Protein AF-A0A1V6PKN7-F1 (afdb_monomer_lite)

pLDDT: mean 70.74, std 20.48, range [32.56, 97.81]

Radius of gyration: 24.41 Å; chains: 1; bounding box: 62×53×55 Å

Sequence (239 aa):
MQRARITIQNPRAEFNAAEAHEAILLHKDTLEAFCLNYHRDTMARDIRELERHISSHVNIGSFREFSVLKKIQISHAICPLHPELPRCIKEFTVDDCELSFRKEIRNIAKDCRKKLYPDFVKFKLLTSDVSQPIMLPGQRIPDKGTPQDIFIQHQQLFQPSSVDFQIYPYKKPDFDSDLDDDFDADGEYDGEDWYDEIEQGPEGLIRHMQRTGMGPMHIIRSMNRHRADGSAIPPWEEE

Foldseek 3Di:
DDADDDDDDDPDDPDALANVQVVCVVCLARHQEEEDEDDDPPPQPFPVSVVVQLVVGAAHDASQSRARHAYYEYESSRHDLAHHHHLNHAEYEYEAPLDDNPSNLLNVLVCLVVSSRVNHAEYEYEHQDLPDPSPTPPHDDDPPDDSVRVQVVSCCSNPPGNHDYYYYYPPPPPPPDDPDDDDDPPDPPPPPCLVVLPLVDPVSLVVVCVVPVDDPVVVVVVVVVVVVVVDDDRPPVPD

Organism: Penicillium decumbens (NCBI:txid69771)

Secondary structure (DSSP, 8-state):
-PPEEEEE--SSTT--HHHHHHHHHTTTTTEEEEEE-----TT--SHHHHHHHHHHSPPP---TT-SS--EEEEEGGG--SS----TT--EEEEE---S--HHHHHHHHHHHHTTS-TT--EEEEEES-SSS----TT--PPTT--HHHHHHHHHHHTTTS--EEEEEE------SS-------------TTTHHHHHTT-HHHHHHHHHHH---HHHHHHHHHHHHTTTPPPPTTS--

Structure (mmCIF, N/CA/C/O backbone):
data_AF-A0A1V6PKN7-F1
#
_entry.id   AF-A0A1V6PKN7-F1
#
loop_
_atom_site.group_PDB
_atom_site.id
_atom_site.type_symbol
_atom_site.label_atom_id
_atom_site.label_alt_id
_atom_site.label_comp_id
_atom_site.label_asym_id
_atom_site.label_entity_id
_atom_site.label_seq_id
_atom_site.pdbx_PDB_ins_code
_atom_site.Cartn_x
_atom_site.Cartn_y
_atom_site.Cartn_z
_atom_site.occupancy
_atom_site.B_iso_or_equiv
_atom_site.auth_seq_id
_atom_site.auth_comp_id
_atom_site.auth_asym_id
_atom_site.auth_atom_id
_atom_site.pdbx_PDB_model_num
ATOM 1 N N . MET A 1 1 ? -11.780 -14.549 22.697 1.00 46.12 1 MET A N 1
ATOM 2 C CA . MET A 1 1 ? -11.806 -14.253 21.247 1.00 46.12 1 MET A CA 1
ATOM 3 C C . MET A 1 1 ? -10.436 -14.566 20.671 1.00 46.12 1 MET A C 1
ATOM 5 O O . MET A 1 1 ? -9.462 -13.986 21.136 1.00 46.12 1 MET A O 1
ATOM 9 N N . GLN A 1 2 ? -10.349 -15.516 19.738 1.00 42.59 2 GLN A N 1
ATOM 10 C CA . GLN A 1 2 ? -9.114 -15.819 19.005 1.00 42.59 2 GLN A CA 1
ATOM 11 C C . GLN A 1 2 ? -8.835 -14.696 17.999 1.00 42.59 2 GLN A C 1
ATOM 13 O O . GLN A 1 2 ? -9.730 -14.293 17.261 1.00 42.59 2 GLN A O 1
ATOM 18 N N . ARG A 1 3 ? -7.606 -14.171 18.002 1.00 47.28 3 ARG A N 1
ATOM 19 C CA . ARG A 1 3 ? -7.121 -13.206 17.007 1.00 47.28 3 ARG A CA 1
ATOM 20 C C . ARG A 1 3 ? -6.503 -13.986 15.852 1.00 47.28 3 ARG A C 1
ATOM 22 O O . ARG A 1 3 ? -5.620 -14.804 16.095 1.00 47.28 3 ARG A O 1
ATOM 29 N N . ALA A 1 4 ? -6.961 -13.744 14.628 1.00 49.84 4 ALA A N 1
ATOM 30 C CA . ALA A 1 4 ? -6.421 -14.391 13.437 1.00 49.84 4 ALA A CA 1
ATOM 31 C C . ALA A 1 4 ? -5.411 -13.466 12.743 1.00 49.84 4 ALA A C 1
ATOM 33 O O . ALA A 1 4 ? -5.695 -12.290 12.506 1.00 49.84 4 ALA A O 1
ATOM 34 N N . ARG A 1 5 ? -4.234 -14.006 12.414 1.00 53.22 5 ARG A N 1
ATOM 35 C CA . ARG A 1 5 ? -3.245 -13.385 11.528 1.00 53.22 5 ARG A CA 1
ATOM 36 C C . ARG A 1 5 ? -3.011 -14.353 10.377 1.00 53.22 5 ARG A C 1
ATOM 38 O O . ARG A 1 5 ? -2.573 -15.473 10.618 1.00 53.22 5 ARG A O 1
ATOM 45 N N . ILE A 1 6 ? -3.322 -13.923 9.160 1.00 63.97 6 ILE A N 1
ATOM 46 C CA . ILE A 1 6 ? -3.150 -14.728 7.951 1.00 63.97 6 ILE A CA 1
ATOM 47 C C . ILE A 1 6 ? -2.000 -14.112 7.154 1.00 63.97 6 ILE A C 1
ATOM 49 O O . ILE A 1 6 ? -2.060 -12.939 6.786 1.00 63.97 6 ILE A O 1
ATOM 53 N N . THR A 1 7 ? -0.951 -14.901 6.930 1.00 55.62 7 THR A N 1
ATOM 54 C CA . THR A 1 7 ? 0.157 -14.579 6.025 1.00 55.62 7 THR A CA 1
ATOM 55 C C . THR A 1 7 ? 0.227 -15.704 5.005 1.00 55.62 7 THR A C 1
ATOM 57 O O . THR A 1 7 ? 0.405 -16.858 5.394 1.00 55.62 7 THR A O 1
ATOM 60 N N . ILE A 1 8 ? 0.081 -15.384 3.722 1.00 56.25 8 ILE A N 1
ATOM 61 C CA . ILE A 1 8 ? 0.164 -16.363 2.633 1.00 56.25 8 ILE A CA 1
ATOM 62 C C . ILE A 1 8 ? 1.406 -16.026 1.802 1.00 56.25 8 ILE A C 1
ATOM 64 O O . ILE A 1 8 ? 1.522 -14.917 1.289 1.00 56.25 8 ILE A O 1
ATOM 68 N N . GLN A 1 9 ? 2.340 -16.974 1.700 1.00 49.22 9 GLN A N 1
ATOM 69 C CA . GLN A 1 9 ? 3.532 -16.907 0.846 1.00 49.22 9 GLN A CA 1
ATOM 70 C C . GLN A 1 9 ? 3.502 -18.146 -0.060 1.00 49.22 9 GLN A C 1
ATOM 72 O O . GLN A 1 9 ? 3.546 -19.259 0.459 1.00 49.22 9 GLN A O 1
ATOM 77 N N . ASN A 1 10 ? 3.361 -17.991 -1.383 1.00 48.62 10 ASN A N 1
ATOM 78 C CA . ASN A 1 10 ? 3.238 -19.136 -2.297 1.00 48.62 10 ASN A CA 1
ATOM 79 C C . ASN A 1 10 ? 4.035 -18.934 -3.608 1.00 48.62 10 ASN A C 1
ATOM 81 O O . ASN A 1 10 ? 3.824 -17.926 -4.280 1.00 48.62 10 ASN A O 1
ATOM 85 N N . PRO A 1 11 ? 4.920 -19.878 -3.992 1.00 44.34 11 PRO A N 1
ATOM 86 C CA . PRO A 1 11 ? 5.670 -19.849 -5.251 1.00 44.34 11 PRO A CA 1
ATOM 87 C C . PRO A 1 11 ? 4.981 -20.527 -6.464 1.00 44.34 11 PRO A C 1
ATOM 89 O O . PRO A 1 11 ? 5.627 -20.675 -7.500 1.00 44.34 11 PRO A O 1
ATOM 92 N N . ARG A 1 12 ? 3.705 -20.955 -6.400 1.00 43.28 12 ARG A N 1
ATOM 93 C CA . ARG A 1 12 ? 2.959 -21.482 -7.572 1.00 43.28 12 ARG A CA 1
ATOM 94 C C . ARG A 1 12 ? 1.611 -20.788 -7.803 1.00 43.28 12 ARG A C 1
ATOM 96 O O . ARG A 1 12 ? 0.883 -20.486 -6.864 1.00 43.28 12 ARG A O 1
ATOM 103 N N . ALA A 1 13 ? 1.284 -20.590 -9.083 1.00 53.19 13 ALA A N 1
ATOM 104 C CA . ALA A 1 13 ? 0.166 -19.807 -9.622 1.00 53.19 13 ALA A CA 1
ATOM 105 C C . ALA A 1 13 ? -1.252 -20.415 -9.451 1.00 53.19 13 ALA A C 1
ATOM 107 O O . ALA A 1 13 ? -2.093 -20.241 -10.327 1.00 53.19 13 ALA A O 1
ATOM 108 N N . GLU A 1 14 ? -1.544 -21.118 -8.354 1.00 51.66 14 GLU A N 1
ATOM 109 C CA . GLU A 1 14 ? -2.863 -21.757 -8.141 1.00 51.66 14 GLU A CA 1
ATOM 110 C C . GLU A 1 14 ? -3.798 -20.988 -7.195 1.00 51.66 14 GLU A C 1
ATOM 112 O O . GLU A 1 14 ? -4.914 -21.430 -6.957 1.00 51.66 14 GLU A O 1
ATOM 117 N N . PHE A 1 15 ? -3.370 -19.838 -6.671 1.00 61.75 15 PHE A N 1
ATOM 118 C CA . PHE A 1 15 ? -4.207 -18.974 -5.837 1.00 61.75 15 PHE A CA 1
ATOM 119 C C . PHE A 1 15 ? -4.216 -17.568 -6.425 1.00 61.75 15 PHE A C 1
ATOM 121 O O . PHE A 1 15 ? -3.151 -16.956 -6.560 1.00 61.75 15 PHE A O 1
ATOM 128 N N . ASN A 1 16 ? -5.386 -17.063 -6.815 1.00 76.56 16 ASN A N 1
ATOM 129 C CA . ASN A 1 16 ? -5.552 -15.704 -7.333 1.00 76.56 16 ASN A CA 1
ATOM 130 C C . ASN A 1 16 ? -6.028 -14.738 -6.223 1.00 76.56 16 ASN A C 1
ATOM 132 O O . ASN A 1 16 ? -6.567 -15.145 -5.194 1.00 76.56 16 ASN A O 1
ATOM 136 N N . ALA A 1 17 ? -5.824 -13.430 -6.403 1.00 84.62 17 ALA A N 1
ATOM 137 C CA . ALA A 1 17 ? -6.165 -12.440 -5.375 1.00 84.62 17 ALA A CA 1
ATOM 138 C C . ALA A 1 17 ? -7.667 -12.390 -5.033 1.00 84.62 17 ALA A C 1
ATOM 140 O O . ALA A 1 17 ? -8.026 -11.948 -3.939 1.00 84.62 17 ALA A O 1
ATOM 141 N N . ALA A 1 18 ? -8.541 -12.836 -5.944 1.00 85.94 18 ALA A N 1
ATOM 142 C CA . ALA A 1 18 ? -9.975 -12.917 -5.690 1.00 85.94 18 ALA A CA 1
ATOM 143 C C . ALA A 1 18 ? -10.302 -14.069 -4.730 1.00 85.94 18 ALA A C 1
ATOM 145 O O . ALA A 1 18 ? -11.009 -13.850 -3.754 1.00 85.94 18 ALA A O 1
ATOM 146 N N . GLU A 1 19 ? -9.706 -15.247 -4.914 1.00 87.25 19 GLU A N 1
ATOM 147 C CA . GLU A 1 19 ? -9.842 -16.380 -3.983 1.00 87.25 19 GLU A CA 1
ATOM 148 C C . GLU A 1 19 ? -9.300 -16.028 -2.590 1.00 87.25 19 GLU A C 1
ATOM 150 O O . GLU A 1 19 ? -9.898 -16.370 -1.566 1.00 87.25 19 G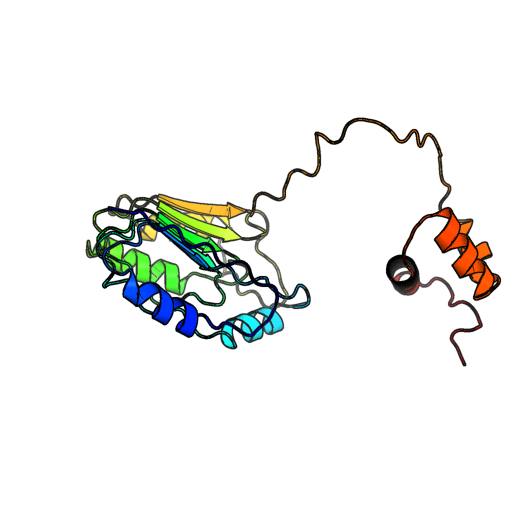LU A O 1
ATOM 155 N N . ALA A 1 20 ? -8.199 -15.269 -2.541 1.00 88.06 20 ALA A N 1
ATOM 156 C CA . ALA A 1 20 ? -7.672 -14.717 -1.296 1.00 88.06 20 ALA A CA 1
ATOM 157 C C . ALA A 1 20 ? -8.680 -13.828 -0.584 1.00 88.06 20 ALA A C 1
ATOM 159 O O . ALA A 1 20 ? -8.863 -13.946 0.629 1.00 88.06 20 ALA A O 1
ATOM 160 N N . HIS A 1 21 ? -9.331 -12.948 -1.343 1.00 91.06 21 HIS A N 1
ATOM 161 C CA . HIS A 1 21 ? -10.358 -12.057 -0.831 1.00 91.06 21 HIS A CA 1
ATOM 162 C C . HIS A 1 21 ? -11.578 -12.832 -0.323 1.00 91.06 21 HIS A C 1
ATOM 164 O O . HIS A 1 21 ? -12.005 -12.617 0.808 1.00 91.06 21 HIS A O 1
ATOM 170 N N . GLU A 1 22 ? -12.080 -13.794 -1.097 1.00 91.44 22 GLU A N 1
ATOM 171 C CA . GLU A 1 22 ? -13.215 -14.635 -0.707 1.00 91.44 22 GLU A CA 1
ATOM 172 C C . GLU A 1 22 ? -12.951 -15.387 0.602 1.00 91.44 22 GLU A C 1
ATOM 174 O O . GLU A 1 22 ? -13.802 -15.402 1.495 1.00 91.44 22 GLU A O 1
ATOM 179 N N . ALA A 1 23 ? -11.746 -15.937 0.769 1.00 90.94 23 ALA A N 1
ATOM 180 C CA . ALA A 1 23 ? -11.365 -16.638 1.990 1.00 90.94 23 ALA A CA 1
ATOM 181 C C . ALA A 1 23 ? -11.384 -15.719 3.226 1.00 90.94 23 ALA A C 1
ATOM 183 O O . ALA A 1 23 ? -11.824 -16.126 4.305 1.00 90.94 23 ALA A O 1
ATOM 184 N N . ILE A 1 24 ? -10.936 -14.466 3.090 1.00 92.81 24 ILE A N 1
ATOM 185 C CA . ILE A 1 24 ? -10.884 -13.534 4.224 1.00 92.81 24 ILE A CA 1
ATOM 186 C C . ILE A 1 24 ? -12.235 -12.898 4.560 1.00 92.81 24 ILE A C 1
ATOM 188 O O . ILE A 1 24 ? -12.388 -12.401 5.678 1.00 92.81 24 ILE A O 1
ATOM 192 N N . LEU A 1 25 ? -13.231 -12.942 3.666 1.00 93.69 25 LEU A N 1
ATOM 193 C CA . LEU A 1 25 ? -14.578 -12.419 3.947 1.00 93.69 25 LEU A CA 1
ATOM 194 C C . LEU A 1 25 ? -15.227 -13.097 5.162 1.00 93.69 25 LEU A C 1
ATOM 196 O O . LEU A 1 25 ? -15.942 -12.443 5.925 1.00 93.69 25 LEU A O 1
ATOM 200 N N . LEU A 1 26 ? -14.915 -14.374 5.409 1.00 94.44 26 LEU A N 1
ATOM 201 C CA . LEU A 1 26 ? -15.357 -15.112 6.601 1.00 94.44 26 LEU A CA 1
ATOM 202 C C . LEU A 1 26 ? -14.843 -14.497 7.913 1.00 94.44 26 LEU A C 1
ATOM 204 O O . LEU A 1 26 ? -15.406 -14.732 8.981 1.00 94.44 26 LEU A O 1
ATOM 208 N N . HIS A 1 27 ? -13.790 -13.685 7.833 1.00 94.06 27 HIS A N 1
ATOM 209 C CA . HIS A 1 27 ? -13.123 -13.046 8.958 1.00 94.06 27 HIS A CA 1
ATOM 210 C C . HIS A 1 27 ? -13.318 -11.527 8.987 1.00 94.06 27 HIS A C 1
ATOM 212 O O . HIS A 1 27 ? -12.565 -10.844 9.687 1.00 94.06 27 HIS A O 1
ATOM 218 N N . LYS A 1 28 ? -14.325 -10.984 8.287 1.00 94.75 28 LYS A N 1
ATOM 219 C CA . LYS A 1 28 ? -14.582 -9.532 8.207 1.00 94.75 28 LYS A CA 1
ATOM 220 C C . LYS A 1 28 ? -14.636 -8.826 9.568 1.00 94.75 28 LYS A C 1
ATOM 222 O O . LYS A 1 28 ? -14.176 -7.694 9.694 1.00 94.75 28 LYS A O 1
ATOM 227 N N . ASP A 1 29 ? -15.115 -9.522 10.600 1.00 96.75 29 ASP A N 1
ATOM 228 C CA . ASP A 1 29 ? -15.261 -8.980 11.956 1.00 96.75 29 ASP A CA 1
ATOM 229 C C . ASP A 1 29 ? -14.113 -9.339 12.912 1.00 96.75 29 ASP A C 1
ATOM 231 O O . ASP A 1 29 ? -14.102 -8.916 14.067 1.00 96.75 29 ASP A O 1
ATOM 235 N N . THR A 1 30 ? -13.128 -10.115 12.451 1.00 94.88 30 THR A N 1
ATOM 236 C CA . THR A 1 30 ? -12.049 -10.649 13.303 1.00 94.88 30 THR A CA 1
ATOM 237 C C . THR A 1 30 ? -10.638 -10.406 12.771 1.00 94.88 30 THR A C 1
ATOM 239 O O . THR A 1 30 ? -9.680 -10.488 13.540 1.00 94.88 30 THR A O 1
ATOM 242 N N . LEU A 1 31 ? -10.484 -10.144 11.471 1.00 92.38 31 LEU A N 1
ATOM 243 C CA . LEU A 1 31 ? -9.184 -9.985 10.826 1.00 92.38 31 LEU A CA 1
ATOM 244 C C . LEU A 1 31 ? -8.614 -8.594 11.112 1.00 92.38 31 LEU A C 1
ATOM 246 O O . LEU A 1 31 ? -9.110 -7.598 10.597 1.00 92.38 31 LEU A O 1
ATOM 250 N N . GLU A 1 32 ? -7.551 -8.520 11.914 1.00 93.44 32 GLU A N 1
ATOM 251 C CA . GLU A 1 32 ? -6.920 -7.240 12.268 1.00 93.44 32 GLU A CA 1
ATOM 252 C C . GLU A 1 32 ? -5.818 -6.809 11.290 1.00 93.44 32 GLU A C 1
ATOM 254 O O . GLU A 1 32 ? -5.506 -5.617 11.195 1.00 93.44 32 GLU A O 1
ATOM 259 N N . ALA A 1 33 ? -5.215 -7.764 10.580 1.00 93.38 33 ALA A N 1
ATOM 260 C CA . ALA A 1 33 ? -4.136 -7.527 9.631 1.00 93.38 33 ALA A CA 1
ATOM 261 C C . ALA A 1 33 ? -4.206 -8.516 8.463 1.00 93.38 33 ALA A C 1
ATOM 263 O O . ALA A 1 33 ? -4.378 -9.716 8.681 1.00 93.38 33 ALA A O 1
ATOM 264 N N . PHE A 1 34 ? -4.017 -8.007 7.249 1.00 92.00 34 PHE A N 1
ATOM 265 C CA . PHE A 1 34 ? -3.967 -8.781 6.015 1.00 92.00 34 PHE A CA 1
ATOM 266 C C . PHE A 1 34 ? -2.663 -8.497 5.268 1.00 92.00 34 PHE A C 1
ATOM 268 O O . PHE A 1 34 ? -2.272 -7.337 5.128 1.00 92.00 34 PHE A O 1
ATOM 275 N N . CYS A 1 35 ? -1.999 -9.553 4.803 1.00 91.44 35 CYS A N 1
ATOM 276 C CA . CYS A 1 35 ? -0.801 -9.459 3.979 1.00 91.44 35 CYS A CA 1
ATOM 277 C C . CYS A 1 35 ? -0.877 -10.481 2.844 1.00 91.44 35 CYS A C 1
ATOM 279 O O . CYS A 1 35 ? -1.033 -11.678 3.109 1.00 91.44 35 CYS A O 1
ATOM 281 N N . LEU A 1 36 ? -0.768 -10.006 1.604 1.00 86.19 36 LEU A N 1
ATOM 282 C CA . LEU A 1 36 ? -0.709 -10.846 0.414 1.00 86.19 36 LEU A CA 1
ATOM 283 C C . LEU A 1 36 ? 0.309 -10.288 -0.575 1.00 86.19 36 LEU A C 1
ATOM 285 O O . LEU A 1 36 ? 0.049 -9.302 -1.263 1.00 86.19 36 LEU A O 1
ATOM 289 N N . ASN A 1 37 ? 1.436 -10.982 -0.680 1.00 75.88 37 ASN A N 1
ATOM 290 C CA . ASN A 1 37 ? 2.512 -10.606 -1.580 1.00 75.88 37 ASN A CA 1
ATOM 291 C C . ASN A 1 37 ? 2.648 -11.662 -2.672 1.00 75.88 37 ASN A C 1
ATOM 293 O O . ASN A 1 37 ? 2.748 -12.856 -2.381 1.00 75.88 37 ASN A O 1
ATOM 297 N N . TYR A 1 38 ? 2.657 -11.214 -3.924 1.00 69.00 38 TYR A N 1
ATOM 298 C CA . TYR A 1 38 ? 2.972 -12.068 -5.061 1.00 69.00 38 TYR A CA 1
ATOM 299 C C . TYR A 1 38 ? 4.471 -12.039 -5.292 1.00 69.00 38 TYR A C 1
ATOM 301 O O . TYR A 1 38 ? 5.057 -10.975 -5.477 1.00 69.00 38 TYR A O 1
ATOM 309 N N . HIS A 1 39 ? 5.096 -13.214 -5.307 1.00 59.75 39 HIS A N 1
ATOM 310 C CA . HIS A 1 39 ? 6.483 -13.294 -5.725 1.00 59.75 39 HIS A CA 1
ATOM 311 C C . HIS A 1 39 ? 6.538 -12.996 -7.224 1.00 59.75 39 HIS A C 1
ATOM 313 O O . HIS A 1 39 ? 6.011 -13.759 -8.036 1.00 59.75 39 HIS A O 1
ATOM 319 N N . ARG A 1 40 ? 7.173 -11.881 -7.594 1.00 60.09 40 ARG A N 1
ATOM 320 C CA . ARG A 1 40 ? 7.488 -11.592 -8.993 1.00 60.09 40 ARG A CA 1
ATOM 321 C C . ARG A 1 40 ? 8.328 -12.743 -9.534 1.00 60.09 40 ARG A C 1
ATOM 323 O O . ARG A 1 40 ? 9.348 -13.098 -8.936 1.00 60.09 40 ARG A O 1
ATOM 330 N N . ASP A 1 41 ? 7.915 -13.299 -10.667 1.00 53.12 41 ASP A N 1
ATOM 331 C CA . ASP A 1 41 ? 8.824 -14.097 -11.473 1.00 53.12 41 ASP A CA 1
ATOM 332 C C . ASP A 1 41 ? 9.897 -13.131 -11.985 1.00 53.12 41 ASP A C 1
ATOM 334 O O . ASP A 1 41 ? 9.596 -12.130 -12.647 1.00 53.12 41 ASP A O 1
ATOM 338 N N . THR A 1 42 ? 11.147 -13.362 -11.592 1.00 52.44 42 THR A N 1
ATOM 339 C CA . THR A 1 42 ? 12.300 -12.451 -11.727 1.00 52.44 42 THR A CA 1
ATOM 340 C C . THR A 1 42 ? 12.704 -12.175 -13.184 1.00 52.44 42 THR A C 1
ATOM 342 O O . THR A 1 42 ? 13.757 -11.602 -13.449 1.00 52.44 42 THR A O 1
ATOM 345 N N . MET A 1 43 ? 11.858 -12.561 -14.138 1.00 49.75 43 MET A N 1
ATOM 346 C CA . MET A 1 43 ? 12.118 -12.612 -15.568 1.00 49.75 43 MET A CA 1
ATOM 347 C C . MET A 1 43 ? 11.615 -11.401 -16.357 1.00 49.75 43 MET A C 1
ATOM 349 O O . MET A 1 43 ? 11.909 -11.344 -17.543 1.00 49.75 43 MET A O 1
ATOM 353 N N . ALA A 1 44 ? 10.882 -10.445 -15.767 1.00 59.66 44 ALA A N 1
ATOM 354 C CA . ALA A 1 44 ? 10.478 -9.239 -16.503 1.00 59.66 44 ALA A CA 1
ATOM 355 C C . ALA A 1 44 ? 11.702 -8.337 -16.753 1.00 59.66 44 ALA A C 1
ATOM 357 O O . ALA A 1 44 ? 12.175 -7.668 -15.830 1.00 59.66 44 ALA A O 1
ATOM 358 N N . ARG A 1 45 ? 12.206 -8.356 -17.992 1.00 61.78 45 ARG A N 1
ATOM 359 C CA . ARG A 1 45 ? 13.439 -7.701 -18.460 1.00 61.78 45 ARG A CA 1
ATOM 360 C C . ARG A 1 45 ? 13.245 -6.217 -18.787 1.00 61.78 45 ARG A C 1
ATOM 362 O O . ARG A 1 45 ? 14.232 -5.492 -18.860 1.00 61.78 45 ARG A O 1
ATOM 369 N N . ASP A 1 46 ? 12.002 -5.758 -18.968 1.00 69.19 46 ASP A N 1
ATOM 370 C CA . ASP A 1 46 ? 11.666 -4.359 -19.276 1.00 69.19 46 ASP A CA 1
ATOM 371 C C . ASP A 1 46 ? 10.314 -3.882 -18.678 1.00 69.19 46 ASP A C 1
ATOM 373 O O . ASP A 1 46 ? 9.567 -4.663 -18.079 1.00 69.19 46 ASP A O 1
ATOM 377 N N . ILE A 1 47 ? 9.985 -2.583 -18.838 1.00 69.56 47 ILE A N 1
ATOM 378 C CA . ILE A 1 47 ? 8.707 -1.990 -18.369 1.00 69.56 47 ILE A CA 1
ATOM 379 C C . ILE A 1 47 ? 7.498 -2.700 -18.962 1.00 69.56 47 ILE A C 1
ATOM 381 O O . ILE A 1 47 ? 6.506 -2.872 -18.267 1.00 69.56 47 ILE A O 1
ATOM 385 N N . ARG A 1 48 ? 7.530 -3.068 -20.244 1.00 75.06 48 ARG A N 1
ATOM 386 C CA . ARG A 1 48 ? 6.347 -3.588 -20.943 1.00 75.06 48 ARG A CA 1
ATOM 387 C C . ARG A 1 48 ? 6.003 -4.986 -20.456 1.00 75.06 48 ARG A C 1
ATOM 389 O O . ARG A 1 48 ? 4.834 -5.353 -20.395 1.00 75.06 48 ARG A O 1
ATOM 396 N N . GLU A 1 49 ? 7.010 -5.789 -20.136 1.00 74.12 49 GLU A N 1
ATOM 397 C CA . GLU A 1 49 ? 6.834 -7.072 -19.459 1.00 74.12 49 GLU A CA 1
ATOM 398 C C . GLU A 1 49 ? 6.263 -6.892 -18.060 1.00 74.12 49 GLU A C 1
ATOM 400 O O . GLU A 1 49 ? 5.330 -7.604 -17.696 1.00 74.12 49 GLU A O 1
ATOM 405 N N . LEU A 1 50 ? 6.745 -5.898 -17.318 1.00 74.81 50 LEU A N 1
ATOM 406 C CA . LEU A 1 50 ? 6.219 -5.573 -15.998 1.00 74.81 50 LEU A CA 1
ATOM 407 C C . LEU A 1 50 ? 4.771 -5.047 -16.055 1.00 74.81 50 LEU A C 1
ATOM 409 O O . LEU A 1 50 ? 3.933 -5.487 -15.276 1.00 74.81 50 LEU A O 1
ATOM 413 N N . GLU A 1 51 ? 4.439 -4.174 -17.008 1.00 78.44 51 GLU A N 1
ATOM 414 C CA . GLU A 1 51 ? 3.077 -3.680 -17.253 1.00 78.44 51 GLU A CA 1
ATOM 415 C C . GLU A 1 51 ? 2.132 -4.822 -17.629 1.00 78.44 51 GLU A C 1
ATOM 417 O O . GLU A 1 51 ? 1.027 -4.906 -17.092 1.00 78.44 51 GLU A O 1
ATOM 422 N N . ARG A 1 52 ? 2.564 -5.724 -18.523 1.00 81.19 52 ARG A N 1
ATOM 423 C CA . ARG A 1 52 ? 1.795 -6.924 -18.886 1.00 81.19 52 ARG A CA 1
ATOM 424 C C . ARG A 1 52 ? 1.604 -7.846 -17.692 1.00 81.19 52 ARG A C 1
ATOM 426 O O . ARG A 1 52 ? 0.498 -8.337 -17.504 1.00 81.19 52 ARG A O 1
ATOM 433 N N . HIS A 1 53 ? 2.649 -8.046 -16.893 1.00 78.56 53 HIS A N 1
ATOM 434 C CA . HIS A 1 53 ? 2.593 -8.862 -15.689 1.00 78.56 53 HIS A CA 1
ATOM 435 C C . HIS A 1 53 ? 1.604 -8.284 -14.674 1.00 78.56 53 HIS A C 1
ATOM 437 O O . HIS A 1 53 ? 0.725 -9.000 -14.219 1.00 78.56 53 HIS A O 1
ATOM 443 N N . ILE A 1 54 ? 1.666 -6.988 -14.359 1.00 79.19 54 ILE A N 1
ATOM 444 C CA . ILE A 1 54 ? 0.685 -6.355 -13.461 1.00 79.19 54 ILE A CA 1
ATOM 445 C C . ILE A 1 54 ? -0.728 -6.450 -14.053 1.00 79.19 54 ILE A C 1
ATOM 447 O O . ILE A 1 54 ? -1.661 -6.839 -13.363 1.00 79.19 54 ILE A O 1
ATOM 451 N N . SER A 1 55 ? -0.884 -6.189 -15.353 1.00 81.44 55 SER A N 1
ATOM 452 C CA . SER A 1 55 ? -2.194 -6.221 -16.020 1.00 81.44 55 SER A CA 1
ATOM 453 C C . SER A 1 55 ? -2.803 -7.622 -16.137 1.00 81.44 55 SER A C 1
ATOM 455 O O . SER A 1 55 ? -4.009 -7.733 -16.346 1.00 81.44 55 SER A O 1
ATOM 457 N N . SER A 1 56 ? -2.001 -8.690 -16.046 1.00 80.62 56 SER A N 1
ATOM 458 C CA . SER A 1 56 ? -2.506 -10.067 -16.088 1.00 80.62 56 SER A CA 1
ATOM 459 C C . SER A 1 56 ? -3.062 -10.543 -14.747 1.00 80.62 56 SER A C 1
ATOM 461 O O . SER A 1 56 ? -3.703 -11.591 -14.705 1.00 80.62 56 SER A O 1
ATOM 463 N N . HIS A 1 57 ? -2.804 -9.819 -13.656 1.00 80.94 57 HIS A N 1
ATOM 464 C CA . HIS A 1 57 ? -3.286 -10.192 -12.333 1.00 80.94 57 HIS A CA 1
ATOM 465 C C . HIS A 1 57 ? -4.684 -9.636 -12.076 1.00 80.94 57 HIS A C 1
ATOM 467 O O . HIS A 1 57 ? -5.048 -8.531 -12.479 1.00 80.94 57 HIS A O 1
ATOM 473 N N . VAL A 1 58 ? -5.483 -10.435 -11.374 1.00 86.50 58 VAL A N 1
ATOM 474 C CA . VAL A 1 58 ? -6.781 -9.999 -10.867 1.00 86.50 58 VAL A CA 1
ATOM 475 C C . VAL A 1 58 ? -6.538 -9.130 -9.637 1.00 86.50 58 VAL A C 1
ATOM 477 O O . VAL A 1 58 ? -5.783 -9.512 -8.745 1.00 86.50 58 VAL A O 1
ATOM 480 N N . ASN A 1 59 ? -7.185 -7.967 -9.584 1.00 90.44 59 ASN A N 1
ATOM 481 C CA . ASN A 1 59 ? -7.126 -7.102 -8.410 1.00 90.44 59 ASN A CA 1
ATOM 482 C C . ASN A 1 59 ? -7.800 -7.762 -7.207 1.00 90.44 59 ASN A C 1
ATOM 484 O O . ASN A 1 59 ? -8.808 -8.457 -7.344 1.00 90.44 59 ASN A O 1
ATOM 488 N N . ILE A 1 60 ? -7.292 -7.469 -6.016 1.00 91.88 60 ILE A N 1
ATOM 489 C CA . ILE A 1 60 ? -7.953 -7.859 -4.778 1.00 91.88 60 ILE A CA 1
ATOM 490 C C . ILE A 1 60 ? -9.281 -7.106 -4.591 1.00 91.88 60 ILE A C 1
ATOM 492 O O . ILE A 1 60 ? -9.432 -5.960 -5.027 1.00 91.88 60 ILE A O 1
ATOM 496 N N . GLY A 1 61 ? -10.249 -7.760 -3.944 1.00 92.50 61 GLY A N 1
ATOM 497 C CA . GLY A 1 61 ? -11.568 -7.193 -3.659 1.00 92.50 61 GLY A CA 1
ATOM 498 C C . GLY A 1 61 ? -11.571 -6.076 -2.604 1.00 92.50 61 GLY A C 1
ATOM 499 O O . GLY A 1 61 ? -10.551 -5.721 -2.014 1.00 92.50 61 GLY A O 1
ATOM 500 N N . SER A 1 62 ? -12.757 -5.510 -2.356 1.00 95.38 62 SER A N 1
ATOM 501 C CA . SER A 1 62 ? -12.959 -4.396 -1.416 1.00 95.38 62 SER A CA 1
ATOM 502 C C . SER A 1 62 ? -12.743 -4.812 0.042 1.00 95.38 62 SER A C 1
ATOM 504 O O . SER A 1 62 ? -13.301 -5.805 0.509 1.00 95.38 62 SER A O 1
ATOM 506 N N . PHE A 1 63 ? -12.001 -4.013 0.808 1.00 96.81 63 PHE A N 1
ATOM 507 C CA . PHE A 1 63 ? -11.817 -4.222 2.247 1.00 96.81 63 PHE A CA 1
ATOM 508 C C . PHE A 1 63 ? -12.784 -3.390 3.098 1.00 96.81 63 PHE A C 1
ATOM 510 O O . PHE A 1 63 ? -12.677 -3.368 4.323 1.00 96.81 63 PHE A O 1
ATOM 517 N N . ARG A 1 64 ? -13.743 -2.696 2.477 1.00 96.25 64 ARG A N 1
ATOM 518 C CA . ARG A 1 64 ? -14.623 -1.738 3.156 1.00 96.25 64 ARG A CA 1
ATOM 519 C C . ARG A 1 64 ? -15.444 -2.343 4.298 1.00 96.25 64 ARG A C 1
ATOM 521 O O . ARG A 1 64 ? -15.722 -1.647 5.273 1.00 96.25 64 ARG A O 1
ATOM 528 N N . GLU A 1 65 ? -15.841 -3.608 4.171 1.00 95.50 65 GLU A N 1
ATOM 529 C CA . GLU A 1 65 ? -16.705 -4.301 5.139 1.00 95.50 65 GLU A CA 1
ATOM 530 C C . GLU A 1 65 ? -15.957 -4.865 6.355 1.00 95.50 65 GLU A C 1
ATOM 532 O O . GLU A 1 65 ? -16.591 -5.365 7.283 1.00 95.50 65 GLU A O 1
ATOM 537 N N . PHE A 1 66 ? -14.624 -4.780 6.384 1.00 96.94 66 PHE A N 1
ATOM 538 C CA . PHE A 1 66 ? -13.835 -5.318 7.486 1.00 96.94 66 PHE A CA 1
ATOM 539 C C . PHE A 1 66 ? -13.866 -4.358 8.679 1.00 96.94 66 PHE A C 1
ATOM 541 O O . PHE A 1 66 ? -13.319 -3.256 8.623 1.00 96.94 66 PHE A O 1
ATOM 548 N N . SER A 1 67 ? -14.500 -4.765 9.777 1.00 95.94 67 SER A N 1
ATOM 549 C CA . SER A 1 67 ? -14.805 -3.868 10.899 1.00 95.94 67 SER A CA 1
ATOM 550 C C . SER A 1 67 ? -13.627 -3.642 11.854 1.00 95.94 67 SER A C 1
ATOM 552 O O . SER A 1 67 ? -13.614 -2.653 12.590 1.00 95.94 67 SER A O 1
ATOM 554 N N . VAL A 1 68 ? -12.620 -4.525 11.829 1.00 95.69 68 VAL A N 1
ATOM 555 C CA . VAL A 1 68 ? -11.449 -4.474 12.729 1.00 95.69 68 VAL A CA 1
ATOM 556 C C . VAL A 1 68 ? -10.096 -4.501 12.009 1.00 95.69 68 VAL A C 1
ATOM 558 O O . VAL A 1 68 ? -9.054 -4.511 12.673 1.00 95.69 68 VAL A O 1
ATOM 561 N N . LEU A 1 69 ? -10.088 -4.479 10.672 1.00 96.50 69 LEU A N 1
ATOM 562 C CA . LEU A 1 69 ? -8.879 -4.559 9.849 1.00 96.50 69 LEU A CA 1
ATOM 563 C C . LEU A 1 69 ? -8.098 -3.241 9.881 1.00 96.50 69 LEU A C 1
ATOM 565 O O . LEU A 1 69 ? -8.488 -2.231 9.299 1.00 96.50 69 LEU A O 1
ATOM 569 N N . LYS A 1 70 ? -6.971 -3.261 10.593 1.00 96.44 70 LYS A N 1
ATOM 570 C CA . LYS A 1 70 ? -6.127 -2.088 10.870 1.00 96.44 70 LYS A CA 1
ATOM 571 C C . LYS A 1 70 ? -4.921 -2.000 9.945 1.00 96.44 70 LYS A C 1
ATOM 573 O O . LYS A 1 70 ? -4.351 -0.916 9.823 1.00 96.44 70 LYS A O 1
ATOM 578 N N . LYS A 1 71 ? -4.494 -3.116 9.351 1.00 96.88 71 LYS A N 1
ATOM 579 C CA . LYS A 1 71 ? -3.284 -3.183 8.525 1.00 96.88 71 LYS A CA 1
ATOM 580 C C . LYS A 1 71 ? -3.523 -3.983 7.256 1.00 96.88 71 LYS A C 1
ATOM 582 O O . LYS A 1 71 ? -3.994 -5.114 7.340 1.00 96.88 71 LYS A O 1
ATOM 587 N N . ILE A 1 72 ? -3.160 -3.413 6.115 1.00 96.00 72 ILE A N 1
ATOM 588 C CA . ILE A 1 72 ? -3.207 -4.084 4.815 1.00 96.00 72 ILE A CA 1
ATOM 589 C C . ILE A 1 72 ? -1.843 -3.922 4.149 1.00 96.00 72 ILE A C 1
ATOM 591 O O . ILE A 1 72 ? -1.329 -2.808 4.069 1.00 96.00 72 ILE A O 1
ATOM 595 N N . GLN A 1 73 ? -1.278 -5.024 3.671 1.00 93.88 73 GLN A N 1
ATOM 596 C CA . GLN A 1 73 ? -0.078 -5.050 2.842 1.00 93.88 73 GLN A CA 1
ATOM 597 C C . GLN A 1 73 ? -0.347 -5.914 1.611 1.00 93.88 73 GLN A C 1
ATOM 599 O O . GLN A 1 73 ? -0.761 -7.064 1.756 1.00 93.88 73 GLN A O 1
ATOM 604 N N . ILE A 1 74 ? -0.181 -5.350 0.417 1.00 91.31 74 ILE A N 1
ATOM 605 C CA . ILE A 1 74 ? -0.424 -6.056 -0.847 1.00 91.31 74 ILE A CA 1
ATOM 606 C C . ILE A 1 74 ? 0.608 -5.675 -1.903 1.00 91.31 74 ILE A C 1
ATOM 608 O O . ILE A 1 74 ? 1.056 -4.533 -1.927 1.00 91.31 74 ILE A O 1
ATOM 612 N N . SER A 1 75 ? 0.939 -6.577 -2.824 1.00 88.88 75 SER A N 1
ATOM 613 C CA . SER A 1 75 ? 1.748 -6.218 -4.000 1.00 88.88 75 SER A CA 1
ATOM 614 C C . SER A 1 75 ? 0.986 -5.280 -4.949 1.00 88.88 75 SER A C 1
ATOM 616 O O . SER A 1 75 ? -0.231 -5.390 -5.121 1.00 88.88 75 SER A O 1
ATOM 618 N N . HIS A 1 76 ? 1.710 -4.400 -5.644 1.00 87.50 76 HIS A N 1
ATOM 619 C CA . HIS A 1 76 ? 1.174 -3.503 -6.672 1.00 87.50 76 HIS A CA 1
ATOM 620 C C . HIS A 1 76 ? 0.410 -4.276 -7.755 1.00 87.50 76 HIS A C 1
ATOM 622 O O . HIS A 1 76 ? -0.653 -3.831 -8.177 1.00 87.50 76 HIS A O 1
ATOM 628 N N . ALA A 1 77 ? 0.885 -5.468 -8.129 1.00 86.25 77 ALA A N 1
ATOM 629 C CA . ALA A 1 77 ? 0.261 -6.321 -9.142 1.00 86.25 77 ALA A CA 1
ATOM 630 C C . ALA A 1 77 ? -1.231 -6.613 -8.900 1.00 86.25 77 ALA A C 1
ATOM 632 O O . ALA A 1 77 ? -1.974 -6.811 -9.851 1.00 86.25 77 ALA A O 1
ATOM 633 N N . ILE A 1 78 ? -1.671 -6.632 -7.642 1.00 90.00 78 ILE A N 1
ATOM 634 C CA . ILE A 1 78 ? -3.052 -6.961 -7.260 1.00 90.00 78 ILE A CA 1
ATOM 635 C C . ILE A 1 78 ? -3.794 -5.764 -6.664 1.00 90.00 78 ILE A C 1
ATOM 637 O O . ILE A 1 78 ? -4.906 -5.910 -6.153 1.00 90.00 78 ILE A O 1
ATOM 641 N N . CYS A 1 79 ? -3.175 -4.586 -6.662 1.00 91.81 79 CYS A N 1
ATOM 642 C CA . CYS A 1 79 ? -3.749 -3.403 -6.052 1.00 91.81 79 CYS A CA 1
ATOM 643 C C . CYS A 1 79 ? -4.714 -2.720 -7.034 1.00 91.81 79 CYS A C 1
ATOM 645 O O . CYS A 1 79 ? -4.291 -2.287 -8.107 1.00 91.81 79 CYS A O 1
ATOM 647 N N . PRO A 1 80 ? -6.008 -2.575 -6.694 1.00 92.94 80 PRO A N 1
ATOM 648 C CA . PRO A 1 80 ? -6.945 -1.880 -7.563 1.00 92.94 80 PRO A CA 1
ATOM 649 C C . PRO A 1 80 ? -6.588 -0.395 -7.701 1.00 92.94 80 PRO A C 1
ATOM 651 O O . PRO A 1 80 ? -6.101 0.239 -6.769 1.00 92.94 80 PRO A O 1
ATOM 654 N N . LEU A 1 81 ? -6.960 0.201 -8.839 1.00 91.38 81 LEU A N 1
ATOM 655 C CA . LEU A 1 81 ? -6.762 1.631 -9.123 1.00 91.38 81 LEU A CA 1
ATOM 656 C C . LEU A 1 81 ? -7.352 2.558 -8.038 1.00 91.38 81 LEU A C 1
ATOM 658 O O . LEU A 1 81 ? -6.884 3.680 -7.819 1.00 91.38 81 LEU A O 1
ATOM 662 N N . HIS A 1 82 ? -8.429 2.116 -7.389 1.00 95.94 82 HIS A N 1
ATOM 663 C CA . HIS A 1 82 ? -9.068 2.811 -6.277 1.00 95.94 82 HIS A CA 1
ATOM 664 C C . HIS A 1 82 ? -9.342 1.806 -5.149 1.00 95.94 82 HIS A C 1
ATOM 666 O O . HIS A 1 82 ? -10.420 1.216 -5.113 1.00 95.94 82 HIS A O 1
ATOM 672 N N . PRO A 1 83 ? -8.381 1.592 -4.232 1.00 94.69 83 PRO A N 1
ATOM 673 C CA . PRO A 1 83 ? -8.564 0.686 -3.104 1.00 94.69 83 PRO A CA 1
ATOM 674 C C . PRO A 1 83 ? -9.640 1.195 -2.148 1.00 94.69 83 PRO A C 1
ATOM 676 O O . PRO A 1 83 ? -9.554 2.311 -1.634 1.00 94.69 83 PRO A O 1
ATOM 679 N N . GLU A 1 84 ? -10.642 0.359 -1.890 1.00 95.94 84 GLU A N 1
ATOM 680 C CA . GLU A 1 84 ? -11.677 0.623 -0.896 1.00 95.94 84 GLU A CA 1
ATOM 681 C C . GLU A 1 84 ? -11.246 0.060 0.461 1.00 95.94 84 GLU A C 1
ATOM 683 O O . GLU A 1 84 ? -11.358 -1.140 0.726 1.00 95.94 84 GLU A O 1
ATOM 688 N N . LEU A 1 85 ? -10.718 0.936 1.316 1.00 97.38 85 LEU A N 1
ATOM 689 C CA . LEU A 1 85 ? -10.173 0.566 2.621 1.00 97.38 85 LEU A CA 1
ATOM 690 C C . LEU A 1 85 ? -11.263 0.573 3.715 1.00 97.38 85 LEU A C 1
ATOM 692 O O . LEU A 1 85 ? -12.266 1.287 3.599 1.00 97.38 85 LEU A O 1
ATOM 696 N N . PRO A 1 86 ? -11.087 -0.187 4.810 1.00 97.00 86 PRO A N 1
ATOM 697 C CA . PRO A 1 86 ? -11.993 -0.130 5.951 1.00 97.00 86 PRO A CA 1
ATOM 698 C C . PRO A 1 86 ? -11.826 1.188 6.716 1.00 97.00 86 PRO A C 1
ATOM 700 O O . PRO A 1 86 ? -10.747 1.779 6.751 1.00 97.00 86 PRO A O 1
ATOM 703 N N . ARG A 1 87 ? -12.877 1.646 7.406 1.00 96.56 87 ARG A N 1
ATOM 704 C CA . ARG A 1 87 ? -12.821 2.909 8.178 1.00 96.56 87 ARG A CA 1
ATOM 705 C C . ARG A 1 87 ? -11.798 2.877 9.320 1.00 96.56 87 ARG A C 1
ATOM 707 O O . ARG A 1 87 ? -11.276 3.927 9.678 1.00 96.56 87 ARG A O 1
ATOM 714 N N . CYS A 1 88 ? -11.527 1.692 9.869 1.00 96.44 88 CYS A N 1
ATOM 715 C CA . CYS A 1 88 ? -10.577 1.460 10.960 1.00 96.44 88 CYS A CA 1
ATOM 716 C C . CYS A 1 88 ? -9.128 1.238 10.491 1.00 96.44 88 CYS A C 1
ATOM 718 O O . CYS A 1 88 ? -8.274 0.874 11.308 1.00 96.44 88 CYS A O 1
ATOM 720 N N . ILE A 1 89 ? -8.850 1.391 9.188 1.00 97.81 89 ILE A N 1
ATOM 721 C CA . ILE A 1 89 ? -7.503 1.225 8.644 1.00 97.81 89 ILE A CA 1
ATOM 722 C C . ILE A 1 89 ? -6.547 2.204 9.324 1.00 97.81 89 ILE A C 1
ATOM 724 O O . ILE A 1 89 ? -6.850 3.384 9.471 1.00 97.81 89 ILE A O 1
ATOM 728 N N . LYS A 1 90 ? -5.378 1.709 9.727 1.00 96.94 90 LYS A N 1
ATOM 729 C CA . LYS A 1 90 ? -4.295 2.516 10.301 1.00 96.94 90 LYS A CA 1
ATOM 730 C C . LYS A 1 90 ? -3.094 2.570 9.375 1.00 96.94 90 LYS A C 1
ATOM 732 O O . LYS A 1 90 ? -2.482 3.624 9.227 1.00 96.94 90 LYS A O 1
ATOM 737 N N . GLU A 1 91 ? -2.769 1.438 8.760 1.00 97.00 91 GLU A N 1
ATOM 738 C CA . GLU A 1 91 ? -1.586 1.273 7.924 1.00 97.00 91 GLU A CA 1
ATOM 739 C C . GLU A 1 91 ? -1.948 0.564 6.619 1.00 97.00 91 GLU A C 1
ATOM 741 O O . GLU A 1 91 ? -2.552 -0.511 6.640 1.00 97.00 91 GLU A O 1
ATOM 746 N N . PHE A 1 92 ? -1.564 1.167 5.498 1.00 96.69 92 PHE A N 1
ATOM 747 C CA . PHE A 1 92 ? -1.653 0.561 4.176 1.00 96.69 92 PHE A CA 1
ATOM 748 C C . PHE A 1 92 ? -0.263 0.560 3.552 1.00 96.69 92 PHE A C 1
ATOM 750 O O . PHE A 1 92 ? 0.403 1.596 3.526 1.00 96.69 92 PHE A O 1
ATOM 757 N N . THR A 1 93 ? 0.172 -0.596 3.076 1.00 93.31 93 THR A N 1
ATOM 758 C CA . THR A 1 93 ? 1.460 -0.773 2.415 1.00 93.31 93 THR A CA 1
ATOM 759 C C . THR A 1 93 ? 1.220 -1.404 1.054 1.00 93.31 93 THR A C 1
ATOM 761 O O . THR A 1 93 ? 0.489 -2.391 0.953 1.00 93.31 93 THR A O 1
ATOM 764 N N . VAL A 1 94 ? 1.827 -0.833 0.017 1.00 91.12 94 VAL A N 1
ATOM 765 C CA . VAL A 1 94 ? 1.864 -1.451 -1.308 1.00 91.12 94 VAL A CA 1
ATOM 766 C C . VAL A 1 94 ? 3.299 -1.820 -1.635 1.00 91.12 94 VAL A C 1
ATOM 768 O O . VAL A 1 94 ? 4.174 -0.956 -1.665 1.00 91.12 94 VAL A O 1
ATOM 771 N N . ASP A 1 95 ? 3.515 -3.104 -1.864 1.00 87.00 95 ASP A N 1
ATOM 772 C CA . ASP A 1 95 ? 4.803 -3.692 -2.205 1.00 87.00 95 ASP A CA 1
ATOM 773 C C . ASP A 1 95 ? 4.987 -3.707 -3.731 1.00 87.00 95 ASP A C 1
ATOM 775 O O . ASP A 1 95 ? 4.040 -3.524 -4.492 1.00 87.00 95 ASP A O 1
ATOM 779 N N . ASP A 1 96 ? 6.210 -3.920 -4.198 1.00 80.00 96 ASP A N 1
ATOM 780 C CA . ASP A 1 96 ? 6.584 -4.095 -5.608 1.00 80.00 96 ASP A CA 1
ATOM 781 C C . ASP A 1 96 ? 6.181 -2.898 -6.485 1.00 80.00 96 ASP A C 1
ATOM 783 O O . ASP A 1 96 ? 5.760 -3.040 -7.639 1.00 80.00 96 ASP A O 1
ATOM 787 N N . CYS A 1 97 ? 6.302 -1.686 -5.936 1.00 79.94 97 CYS A N 1
ATOM 788 C CA . CYS A 1 97 ? 5.984 -0.431 -6.617 1.00 79.94 97 CYS A CA 1
ATOM 789 C C . CYS A 1 97 ? 7.077 -0.030 -7.625 1.00 79.94 97 CYS A C 1
ATOM 791 O O . CYS A 1 97 ? 7.711 1.016 -7.506 1.00 79.94 97 CYS A O 1
ATOM 793 N N . GLU A 1 98 ? 7.289 -0.874 -8.631 1.00 75.50 98 GLU A N 1
ATOM 794 C CA . GLU A 1 98 ? 8.276 -0.688 -9.706 1.00 75.50 98 GLU A CA 1
ATOM 795 C C . GLU A 1 98 ? 7.723 0.142 -10.884 1.00 75.50 98 GLU A C 1
ATOM 797 O O . GLU A 1 98 ? 8.469 0.648 -11.719 1.00 75.50 98 GLU A O 1
ATOM 802 N N . LEU A 1 99 ? 6.395 0.305 -10.949 1.00 75.75 99 LEU A N 1
ATOM 803 C CA . LEU A 1 99 ? 5.697 1.168 -11.906 1.00 75.75 99 LEU A CA 1
ATOM 804 C C . LEU A 1 99 ? 5.033 2.358 -11.209 1.00 75.75 99 LEU A C 1
ATOM 806 O O . LEU A 1 99 ? 4.888 2.418 -9.989 1.00 75.75 99 LEU A O 1
ATOM 810 N N . SER A 1 100 ? 4.581 3.319 -12.015 1.00 77.06 100 SER A N 1
ATOM 811 C CA . SER A 1 100 ? 3.931 4.535 -11.530 1.00 77.06 100 SER A CA 1
ATOM 812 C C . SER A 1 100 ? 2.646 4.247 -10.737 1.00 77.06 100 SER A C 1
ATOM 814 O O . SER A 1 100 ? 1.647 3.853 -11.323 1.00 77.06 100 SER A O 1
ATOM 816 N N . PHE A 1 101 ? 2.640 4.569 -9.440 1.00 83.06 101 PHE A N 1
ATOM 817 C CA . PHE A 1 101 ? 1.494 4.398 -8.525 1.00 83.06 101 PHE A CA 1
ATOM 818 C C . PHE A 1 101 ? 0.668 5.691 -8.316 1.00 83.06 101 PHE A C 1
ATOM 820 O O . PHE A 1 101 ? 0.042 5.945 -7.284 1.00 83.06 101 PHE A O 1
ATOM 827 N N . ARG A 1 102 ? 0.746 6.627 -9.270 1.00 83.38 102 ARG A N 1
ATOM 828 C CA . ARG A 1 102 ? 0.277 8.014 -9.077 1.00 83.38 102 ARG A CA 1
ATOM 829 C C . ARG A 1 102 ? -1.235 8.150 -8.997 1.00 83.38 102 ARG A C 1
ATOM 831 O O . ARG A 1 102 ? -1.727 9.085 -8.360 1.00 83.38 102 ARG A O 1
ATOM 838 N N . LYS A 1 103 ? -1.975 7.331 -9.742 1.00 85.69 103 LYS A N 1
ATOM 839 C CA . LYS A 1 103 ? -3.435 7.468 -9.837 1.00 85.69 103 LYS A CA 1
ATOM 840 C C . LYS A 1 103 ? -4.083 6.949 -8.556 1.00 85.69 103 LYS A C 1
ATOM 842 O O . LYS A 1 103 ? -4.948 7.617 -7.997 1.00 85.69 103 LYS A O 1
ATOM 847 N N . GLU A 1 104 ? -3.563 5.840 -8.064 1.00 91.81 104 GLU A N 1
ATOM 848 C CA . GLU A 1 104 ? -3.885 5.170 -6.816 1.00 91.81 104 GLU A CA 1
ATOM 849 C C . GLU A 1 104 ? -3.654 6.121 -5.639 1.00 91.81 104 GLU A C 1
ATOM 851 O O . GLU A 1 104 ? -4.590 6.403 -4.890 1.00 91.81 104 GLU A O 1
ATOM 856 N N . ILE A 1 105 ? -2.465 6.744 -5.553 1.00 90.31 105 ILE A N 1
ATOM 857 C CA . ILE A 1 105 ? -2.165 7.777 -4.543 1.00 90.31 105 ILE A CA 1
ATOM 858 C C . ILE A 1 105 ? -3.220 8.888 -4.558 1.00 90.31 105 ILE A C 1
ATOM 860 O O . ILE A 1 105 ? -3.732 9.273 -3.507 1.00 90.31 105 ILE A O 1
ATOM 864 N N . ARG A 1 106 ? -3.568 9.424 -5.737 1.00 90.75 106 ARG A N 1
ATOM 865 C CA . ARG A 1 106 ? -4.552 10.517 -5.845 1.00 90.75 106 ARG A CA 1
ATOM 866 C C . ARG A 1 106 ? -5.941 10.093 -5.379 1.00 90.75 106 ARG A C 1
ATOM 868 O O . ARG A 1 106 ? -6.618 10.904 -4.743 1.00 90.75 106 ARG A O 1
ATOM 875 N N . ASN A 1 107 ? -6.361 8.872 -5.698 1.00 95.56 107 ASN A N 1
ATOM 876 C CA . ASN A 1 107 ? -7.657 8.334 -5.292 1.00 95.56 107 ASN A CA 1
ATOM 877 C C . ASN A 1 107 ? -7.718 8.149 -3.771 1.00 95.56 107 ASN A C 1
ATOM 879 O O . ASN A 1 107 ? -8.622 8.686 -3.130 1.00 95.56 107 ASN A O 1
ATOM 883 N N . ILE A 1 108 ? -6.696 7.526 -3.182 1.00 95.94 108 ILE A N 1
ATOM 884 C CA . ILE A 1 108 ? -6.597 7.339 -1.728 1.00 95.94 108 ILE A CA 1
ATOM 885 C C . ILE A 1 108 ? -6.548 8.698 -1.017 1.00 95.94 108 ILE A C 1
ATOM 887 O O . ILE A 1 108 ? -7.301 8.941 -0.075 1.00 95.94 108 ILE A O 1
ATOM 891 N N . ALA A 1 109 ? -5.728 9.636 -1.497 1.00 94.75 109 ALA A N 1
ATOM 892 C CA . ALA A 1 109 ? -5.640 10.977 -0.925 1.00 94.75 109 ALA A CA 1
ATOM 893 C C . ALA A 1 109 ? -6.977 11.738 -1.003 1.00 94.75 109 ALA A C 1
ATOM 895 O O . ALA A 1 109 ? -7.356 12.447 -0.068 1.00 94.75 109 ALA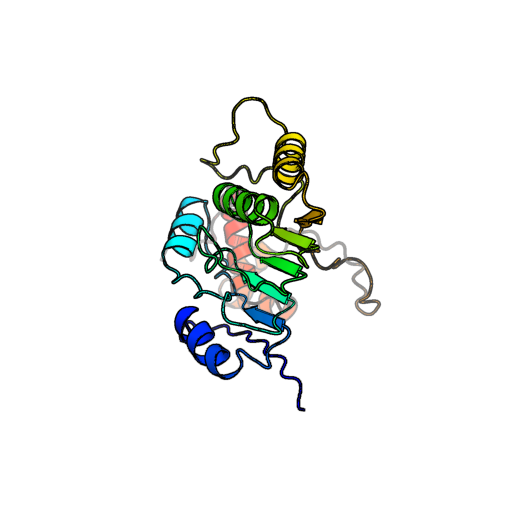 A O 1
ATOM 896 N N . LYS A 1 110 ? -7.735 11.579 -2.099 1.00 96.12 110 LYS A N 1
ATOM 897 C CA . LYS A 1 110 ? -9.078 12.163 -2.246 1.00 96.12 110 LYS A CA 1
ATOM 898 C C . LYS A 1 110 ? -10.041 11.628 -1.185 1.00 96.12 110 LYS A C 1
ATOM 900 O O . LYS A 1 110 ? -10.815 12.414 -0.638 1.00 96.12 110 LYS A O 1
ATOM 905 N N . ASP A 1 111 ? -9.975 10.341 -0.873 1.00 96.31 111 ASP A N 1
ATOM 906 C CA . ASP A 1 111 ? -10.796 9.719 0.168 1.00 96.31 111 ASP A CA 1
ATOM 907 C C . ASP A 1 111 ? -10.386 10.159 1.578 1.00 96.31 111 ASP A C 1
ATOM 909 O O . ASP A 1 111 ? -11.247 10.451 2.414 1.00 96.31 111 ASP A O 1
ATOM 913 N N . CYS A 1 112 ? -9.081 10.315 1.820 1.00 95.75 112 CYS A N 1
ATOM 914 C CA . CYS A 1 112 ? -8.551 10.856 3.074 1.00 95.75 112 CYS A CA 1
ATOM 915 C C . CYS A 1 112 ? -9.060 12.283 3.323 1.00 95.75 112 CYS A C 1
ATOM 917 O O . CYS A 1 112 ? -9.557 12.586 4.407 1.00 95.75 112 CYS A O 1
ATOM 919 N N . ARG A 1 113 ? -9.046 13.152 2.299 1.00 93.75 113 ARG A N 1
ATOM 920 C CA . ARG A 1 113 ? -9.603 14.519 2.393 1.00 93.75 113 ARG A CA 1
ATOM 921 C C . ARG A 1 113 ? -11.109 14.533 2.669 1.00 93.75 113 ARG A C 1
ATOM 923 O O . ARG A 1 113 ? -11.603 15.449 3.319 1.00 93.75 113 ARG A O 1
ATOM 930 N N . LYS A 1 114 ? -11.834 13.507 2.217 1.00 94.88 114 LYS A N 1
ATOM 931 C CA . LYS A 1 114 ? -13.258 13.291 2.525 1.00 94.88 114 LYS A CA 1
ATOM 932 C C . LYS A 1 114 ? -13.500 12.646 3.896 1.00 94.88 114 LYS A C 1
ATOM 934 O O . LYS A 1 114 ? -14.653 12.393 4.235 1.00 94.88 114 LYS A O 1
ATOM 939 N N . LYS A 1 115 ? -12.449 12.389 4.685 1.00 94.19 115 LYS A N 1
ATOM 940 C CA . LYS A 1 115 ? -12.510 11.746 6.009 1.00 94.19 115 LYS A CA 1
ATOM 941 C C . LYS A 1 115 ? -13.150 10.351 5.982 1.00 94.19 115 LYS A C 1
ATOM 943 O O . LYS A 1 115 ? -13.800 9.948 6.947 1.00 94.19 115 LYS A O 1
ATOM 948 N N . LEU A 1 116 ? -12.975 9.608 4.884 1.00 95.56 116 LEU A N 1
ATOM 949 C CA . LEU A 1 116 ? -13.485 8.235 4.786 1.00 95.56 116 LEU A CA 1
ATOM 950 C C . LEU A 1 116 ? -12.708 7.266 5.690 1.00 95.56 116 LEU A C 1
ATOM 952 O O . LEU A 1 116 ? -13.301 6.325 6.217 1.00 95.56 116 LEU A O 1
ATOM 956 N N . TYR A 1 117 ? -11.426 7.553 5.934 1.00 95.81 117 TYR A N 1
ATOM 957 C CA . TYR A 1 117 ? -10.511 6.740 6.739 1.00 95.81 117 TYR A CA 1
ATOM 958 C C . TYR A 1 117 ? -9.990 7.556 7.940 1.00 95.81 117 TYR A C 1
ATOM 960 O O . TYR A 1 117 ? -8.882 8.088 7.889 1.00 95.81 117 TYR A O 1
ATOM 968 N N . PRO A 1 118 ? -10.804 7.757 8.994 1.00 94.50 118 PRO A N 1
ATOM 969 C CA . PRO A 1 118 ? -10.461 8.644 10.111 1.00 94.50 118 PRO A CA 1
ATOM 970 C C . PRO A 1 118 ? -9.248 8.181 10.930 1.00 94.50 118 PRO A C 1
ATOM 972 O O . PRO A 1 118 ? -8.537 9.026 11.463 1.00 94.50 118 PRO A O 1
ATOM 975 N N . ASP A 1 119 ? -9.001 6.871 11.002 1.00 96.12 119 ASP A N 1
ATOM 976 C CA . ASP A 1 119 ? -7.895 6.292 11.778 1.00 96.12 119 ASP A CA 1
ATOM 977 C C . ASP A 1 119 ? -6.617 6.096 10.949 1.00 96.12 119 ASP A C 1
ATOM 979 O O . ASP A 1 119 ? -5.626 5.549 11.446 1.00 96.12 119 ASP A O 1
ATOM 983 N N . PHE A 1 120 ? -6.635 6.517 9.681 1.00 97.25 120 PHE A N 1
ATOM 984 C CA . PHE A 1 120 ? -5.548 6.253 8.755 1.00 97.25 120 PHE A CA 1
ATOM 985 C C . PHE A 1 120 ? -4.362 7.159 9.059 1.00 97.25 120 PHE A C 1
ATOM 987 O O . PHE A 1 120 ? -4.451 8.383 8.963 1.00 97.25 120 PHE A O 1
ATOM 994 N N . VAL A 1 121 ? -3.244 6.544 9.442 1.00 95.75 121 VAL A N 1
ATOM 995 C CA . VAL A 1 121 ? -2.055 7.268 9.903 1.00 95.75 121 VAL A CA 1
ATOM 996 C C . VAL A 1 121 ? -0.853 7.073 9.000 1.00 95.75 121 VAL A C 1
ATOM 998 O O . VAL A 1 121 ? 0.021 7.930 8.996 1.00 95.75 121 VAL A O 1
ATOM 1001 N N . LYS A 1 122 ? -0.770 5.967 8.255 1.00 94.50 122 LYS A N 1
ATOM 1002 C CA . LYS A 1 122 ? 0.466 5.583 7.572 1.00 94.50 122 LYS A CA 1
ATOM 1003 C C . LYS A 1 122 ? 0.197 4.917 6.236 1.00 94.50 122 LYS A C 1
ATOM 1005 O O . LYS A 1 122 ? -0.441 3.867 6.188 1.00 94.50 122 LYS A O 1
ATOM 1010 N N . PHE A 1 123 ? 0.743 5.497 5.175 1.00 93.94 123 PHE A N 1
ATOM 1011 C CA . PHE A 1 123 ? 0.689 4.938 3.834 1.00 93.94 123 PHE A CA 1
ATOM 1012 C C . PHE A 1 123 ? 2.101 4.774 3.279 1.00 93.94 123 PHE A C 1
ATOM 1014 O O . PHE A 1 123 ? 2.838 5.749 3.148 1.00 93.94 123 PHE A O 1
ATOM 1021 N N . LYS A 1 124 ? 2.476 3.535 2.970 1.00 90.56 124 LYS A N 1
ATOM 1022 C CA . LYS A 1 124 ? 3.812 3.178 2.500 1.00 90.56 124 LYS A CA 1
ATOM 1023 C C . LYS A 1 124 ? 3.764 2.590 1.103 1.00 90.56 124 LYS A C 1
ATOM 1025 O O . LYS A 1 124 ? 2.929 1.734 0.824 1.00 90.56 124 LYS A O 1
ATOM 1030 N N . LEU A 1 125 ? 4.713 2.993 0.272 1.00 86.94 125 LEU A N 1
ATOM 1031 C CA . LEU A 1 125 ? 5.049 2.296 -0.964 1.00 86.94 125 LEU A CA 1
ATOM 1032 C C . LEU A 1 125 ? 6.441 1.692 -0.805 1.00 86.94 125 LEU A C 1
ATOM 1034 O O . LEU A 1 125 ? 7.377 2.425 -0.482 1.00 86.94 125 LEU A O 1
ATOM 1038 N N . LEU A 1 126 ? 6.567 0.380 -0.993 1.00 82.50 126 LEU A N 1
ATOM 1039 C CA . LEU A 1 126 ? 7.854 -0.307 -1.036 1.00 82.50 126 LEU A CA 1
ATOM 1040 C C . LEU A 1 126 ? 8.238 -0.540 -2.497 1.00 82.50 126 LEU A C 1
ATOM 1042 O O . LEU A 1 126 ? 7.450 -1.061 -3.288 1.00 82.50 126 LEU A O 1
ATOM 1046 N N . THR A 1 127 ? 9.444 -0.123 -2.857 1.00 75.44 127 THR A N 1
ATOM 1047 C CA . THR A 1 127 ? 9.999 -0.250 -4.210 1.00 75.44 127 THR A CA 1
ATOM 1048 C C . THR A 1 127 ? 11.465 -0.649 -4.118 1.00 75.44 127 THR A C 1
ATOM 1050 O O . THR A 1 127 ? 12.115 -0.329 -3.132 1.00 75.44 127 THR A O 1
ATOM 1053 N N . SER A 1 128 ? 12.022 -1.374 -5.083 1.00 63.16 128 SER A N 1
ATOM 1054 C CA . SER A 1 128 ? 13.440 -1.758 -5.041 1.00 63.16 128 SER A CA 1
ATOM 1055 C C . SER A 1 128 ? 14.395 -0.582 -5.252 1.00 63.16 128 SER A C 1
ATOM 1057 O O . SER A 1 128 ? 15.569 -0.695 -4.895 1.00 63.16 128 SER A O 1
ATOM 1059 N N . ASP A 1 129 ? 13.892 0.563 -5.732 1.00 49.78 129 ASP A N 1
ATOM 1060 C CA . ASP A 1 129 ? 14.714 1.740 -5.984 1.00 49.78 129 ASP A CA 1
ATOM 1061 C C . ASP A 1 129 ? 13.963 3.067 -5.749 1.00 49.78 129 ASP A C 1
ATOM 1063 O O . ASP A 1 129 ? 13.084 3.463 -6.513 1.00 49.78 129 ASP A O 1
ATOM 1067 N N . VAL A 1 130 ? 14.310 3.771 -4.663 1.00 43.75 130 VAL A N 1
ATOM 1068 C CA . VAL A 1 130 ? 13.841 5.149 -4.395 1.00 43.75 130 VAL A CA 1
ATOM 1069 C C . VAL A 1 130 ? 14.855 6.218 -4.797 1.00 43.75 130 VAL A C 1
ATOM 1071 O O . VAL A 1 130 ? 14.503 7.399 -4.833 1.00 43.75 130 VAL A O 1
ATOM 1074 N N . SER A 1 131 ? 16.116 5.838 -5.025 1.00 35.81 131 SER A N 1
ATOM 1075 C CA . SER A 1 131 ? 17.221 6.776 -5.260 1.00 35.81 131 SER A CA 1
ATOM 1076 C C . SER A 1 131 ? 17.489 6.977 -6.742 1.00 35.81 131 SER A C 1
ATOM 1078 O O . SER A 1 131 ? 17.981 8.037 -7.134 1.00 35.81 131 SER A O 1
ATOM 1080 N N . GLN A 1 132 ? 17.100 6.018 -7.575 1.00 37.25 132 GLN A N 1
ATOM 1081 C CA . GLN A 1 132 ? 17.066 6.194 -9.007 1.00 37.25 132 GLN A CA 1
ATOM 1082 C C . GLN A 1 132 ? 15.613 6.365 -9.435 1.00 37.25 132 GLN A C 1
ATOM 1084 O O . GLN A 1 132 ? 14.754 5.554 -9.081 1.00 37.25 132 GLN A O 1
ATOM 1089 N N . PRO A 1 133 ? 15.276 7.398 -10.230 1.00 42.09 133 PRO A N 1
ATOM 1090 C CA . PRO A 1 133 ? 14.127 7.228 -11.096 1.00 42.09 133 PRO A CA 1
ATOM 1091 C C . PRO A 1 133 ? 14.432 5.946 -11.859 1.00 42.09 133 PRO A C 1
ATOM 1093 O O . PRO A 1 133 ? 15.450 5.911 -12.536 1.00 42.09 133 PRO A O 1
ATOM 1096 N N . ILE A 1 134 ? 13.637 4.890 -11.690 1.00 40.75 134 ILE A N 1
ATOM 1097 C CA . ILE A 1 134 ? 13.780 3.672 -12.484 1.00 40.75 134 ILE A CA 1
ATOM 1098 C C . ILE A 1 134 ? 13.782 4.136 -13.951 1.00 40.75 134 ILE A C 1
ATOM 1100 O O . ILE A 1 134 ? 12.750 4.478 -14.507 1.00 40.75 134 ILE A O 1
ATOM 1104 N N . MET A 1 135 ? 14.946 4.321 -14.576 1.00 39.72 135 MET A N 1
ATOM 1105 C CA . MET A 1 135 ? 15.040 4.892 -15.924 1.00 39.72 135 MET A CA 1
ATOM 1106 C C . MET A 1 135 ? 14.928 3.744 -16.910 1.00 39.72 135 MET A C 1
ATOM 1108 O O . MET A 1 135 ? 15.778 3.553 -17.776 1.00 39.72 135 MET A O 1
ATOM 1112 N N . LEU A 1 136 ? 13.893 2.925 -16.751 1.00 38.62 136 LEU A N 1
ATOM 1113 C CA . LEU A 1 136 ? 13.635 1.890 -17.723 1.00 38.62 136 LEU A CA 1
ATOM 1114 C C . LEU A 1 136 ? 13.259 2.570 -19.058 1.00 38.62 136 LEU A C 1
ATOM 1116 O O . LEU A 1 136 ? 12.548 3.587 -19.058 1.00 38.62 136 LEU A O 1
ATOM 1120 N N . PRO A 1 137 ? 13.714 2.039 -20.206 1.00 33.81 137 PRO A N 1
ATOM 1121 C CA . PRO A 1 137 ? 13.384 2.593 -21.514 1.00 33.81 137 PRO A CA 1
ATOM 1122 C C . PRO A 1 137 ? 11.863 2.751 -21.695 1.00 33.81 137 PRO A C 1
ATOM 1124 O O . PRO A 1 137 ? 11.126 1.769 -21.750 1.00 33.81 137 PRO A O 1
ATOM 1127 N N . GLY A 1 138 ? 11.385 3.999 -21.773 1.00 37.09 138 GLY A N 1
ATOM 1128 C CA . GLY A 1 138 ? 9.958 4.332 -21.905 1.00 37.09 138 GLY A CA 1
ATOM 1129 C C . GLY A 1 138 ? 9.281 4.899 -20.649 1.00 37.09 138 GLY A C 1
ATOM 1130 O O . GLY A 1 138 ? 8.118 5.303 -20.735 1.00 37.09 138 GLY A O 1
ATOM 1131 N N . GLN A 1 139 ? 9.980 4.999 -19.510 1.00 44.38 139 GLN A N 1
ATOM 1132 C CA . GLN A 1 139 ? 9.443 5.645 -18.310 1.00 44.38 139 GLN A CA 1
ATOM 1133 C C . GLN A 1 139 ? 9.166 7.134 -18.559 1.00 44.38 139 GLN A C 1
ATOM 1135 O O . GLN A 1 139 ? 10.069 7.926 -18.827 1.00 44.38 139 GLN A O 1
ATOM 1140 N N . ARG A 1 140 ? 7.899 7.543 -18.434 1.00 49.16 140 ARG A N 1
ATOM 1141 C CA . ARG A 1 140 ? 7.487 8.949 -18.574 1.00 49.16 140 ARG A CA 1
ATOM 1142 C C . ARG A 1 140 ? 7.703 9.701 -17.261 1.00 49.16 140 ARG A C 1
ATOM 1144 O O . ARG A 1 140 ? 6.796 9.798 -16.430 1.00 49.16 140 ARG A O 1
ATOM 1151 N N . ILE A 1 141 ? 8.900 10.247 -17.075 1.00 51.16 141 ILE A N 1
ATOM 1152 C CA . ILE A 1 141 ? 9.140 11.272 -16.054 1.00 51.16 141 ILE A CA 1
ATOM 1153 C C . ILE A 1 141 ? 8.418 12.546 -16.529 1.00 51.16 141 ILE A C 1
ATOM 1155 O O . ILE A 1 141 ? 8.584 12.928 -17.684 1.00 51.16 141 ILE A O 1
ATOM 1159 N N . PRO A 1 142 ? 7.552 13.175 -15.712 1.00 53.22 142 PRO A N 1
ATOM 1160 C CA . PRO A 1 142 ? 6.928 14.433 -16.096 1.00 53.22 142 PRO A CA 1
ATOM 1161 C C . PRO A 1 142 ? 8.018 15.484 -16.307 1.00 53.22 142 PRO A C 1
ATOM 1163 O O . PRO A 1 142 ? 8.944 15.585 -15.500 1.00 53.22 142 PRO A O 1
ATOM 1166 N N . ASP A 1 143 ? 7.900 16.254 -17.385 1.00 48.88 143 ASP A N 1
ATOM 1167 C CA . ASP A 1 143 ? 8.902 17.247 -17.748 1.00 48.88 143 ASP A CA 1
ATOM 1168 C C . ASP A 1 143 ? 9.150 18.220 -16.580 1.00 48.88 143 ASP A C 1
ATOM 1170 O O . ASP A 1 143 ? 8.223 18.875 -16.098 1.00 48.88 143 ASP A O 1
ATOM 1174 N N . LYS A 1 144 ? 10.427 18.339 -16.181 1.00 53.22 144 LYS A N 1
ATOM 1175 C CA . LYS A 1 144 ? 11.004 19.344 -15.257 1.00 53.22 144 LYS A CA 1
ATOM 1176 C C . LYS A 1 144 ? 10.939 19.097 -13.735 1.00 53.22 144 LYS A C 1
ATOM 1178 O O . LYS A 1 144 ? 11.174 20.047 -12.994 1.00 53.22 144 LYS A O 1
ATOM 1183 N N . GLY A 1 145 ? 10.685 17.882 -13.242 1.00 57.38 145 GLY A N 1
ATOM 1184 C CA . GLY A 1 145 ? 10.732 17.582 -11.794 1.00 57.38 145 GLY A CA 1
ATOM 1185 C C . GLY A 1 145 ? 11.815 16.574 -11.399 1.00 57.38 145 GLY A C 1
ATOM 1186 O O . GLY A 1 145 ? 12.056 15.613 -12.129 1.00 57.38 145 GLY A O 1
ATOM 1187 N N . THR A 1 146 ? 12.434 16.752 -10.230 1.00 64.31 146 THR A N 1
ATOM 1188 C CA . THR A 1 146 ? 13.275 15.715 -9.607 1.00 64.31 146 THR A CA 1
ATOM 1189 C C . THR A 1 146 ? 12.398 14.614 -8.978 1.00 64.31 146 THR A C 1
ATOM 1191 O O . THR A 1 146 ? 11.225 14.858 -8.671 1.00 64.31 146 THR A O 1
ATOM 1194 N N . PRO A 1 147 ? 12.922 13.395 -8.734 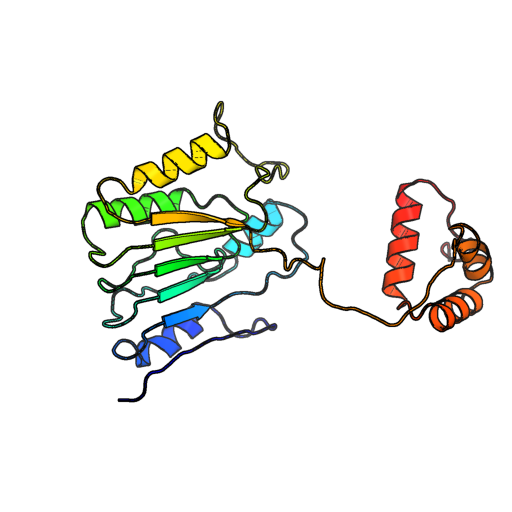1.00 63.56 147 PRO A N 1
ATOM 1195 C CA . PRO A 1 147 ? 12.218 12.377 -7.944 1.00 63.56 147 PRO A CA 1
ATOM 1196 C C . PRO A 1 147 ? 11.737 12.903 -6.583 1.00 63.56 147 PRO A C 1
ATOM 1198 O O . PRO A 1 147 ? 10.624 12.593 -6.154 1.00 63.56 147 PRO A O 1
ATOM 1201 N N . GLN A 1 148 ? 12.532 13.775 -5.957 1.00 66.06 148 GLN A N 1
ATOM 1202 C CA . GLN A 1 148 ? 12.185 14.442 -4.706 1.00 66.06 148 GLN A CA 1
ATOM 1203 C C . GLN A 1 148 ? 10.955 15.348 -4.853 1.00 66.06 148 GLN A C 1
ATOM 1205 O O . GLN A 1 148 ? 10.064 15.313 -4.005 1.00 66.06 148 GLN A O 1
ATOM 1210 N N . ASP A 1 149 ? 10.855 16.114 -5.943 1.00 66.75 149 ASP A N 1
ATOM 1211 C CA . ASP A 1 149 ? 9.683 16.960 -6.206 1.00 66.75 149 ASP A CA 1
ATOM 1212 C C . ASP A 1 149 ? 8.417 16.118 -6.379 1.00 66.75 149 ASP A C 1
ATOM 1214 O O . ASP A 1 149 ? 7.350 16.481 -5.888 1.00 66.75 149 ASP A O 1
ATOM 1218 N N . ILE A 1 150 ? 8.529 14.965 -7.042 1.00 71.44 150 ILE A N 1
ATOM 1219 C CA . ILE A 1 150 ? 7.419 14.020 -7.218 1.00 71.44 150 ILE A CA 1
ATOM 1220 C C . ILE A 1 150 ? 6.988 13.440 -5.865 1.00 71.44 150 ILE A C 1
ATOM 1222 O O . ILE A 1 150 ? 5.789 13.359 -5.588 1.00 71.44 150 ILE A O 1
ATOM 1226 N N . PHE A 1 151 ? 7.943 13.069 -5.008 1.00 74.19 151 PHE A N 1
ATOM 1227 C CA . PHE A 1 151 ? 7.657 12.602 -3.653 1.00 74.19 151 PHE A CA 1
ATOM 1228 C C . PHE A 1 151 ? 6.929 13.672 -2.830 1.00 74.19 151 PHE A C 1
ATOM 1230 O O . PHE A 1 151 ? 5.858 13.402 -2.282 1.00 74.19 151 PHE A O 1
ATOM 1237 N N . ILE A 1 152 ? 7.451 14.902 -2.813 1.00 75.00 152 ILE A N 1
ATOM 1238 C CA . ILE A 1 152 ? 6.843 16.035 -2.102 1.00 75.00 152 ILE A CA 1
ATOM 1239 C C . ILE A 1 152 ? 5.428 16.298 -2.627 1.00 75.00 152 ILE A C 1
ATOM 1241 O O . ILE A 1 152 ? 4.498 16.448 -1.835 1.00 75.00 152 ILE A O 1
ATOM 1245 N N . GLN A 1 153 ? 5.229 16.294 -3.948 1.00 79.81 153 GLN A N 1
ATOM 1246 C CA . GLN A 1 153 ? 3.902 16.447 -4.550 1.00 79.81 153 GLN A CA 1
ATOM 1247 C C . GLN A 1 153 ? 2.934 15.357 -4.078 1.00 79.81 153 GLN A C 1
ATOM 1249 O O . GLN A 1 153 ? 1.780 15.658 -3.777 1.00 79.81 153 GLN A O 1
ATOM 1254 N N . HIS A 1 154 ? 3.373 14.099 -3.983 1.00 82.44 154 HIS A N 1
ATOM 1255 C CA . HIS A 1 154 ? 2.534 13.014 -3.471 1.00 82.44 154 HIS A CA 1
ATOM 1256 C C . HIS A 1 154 ? 2.206 13.167 -1.991 1.00 82.44 154 HIS A C 1
ATOM 1258 O O . HIS A 1 154 ? 1.044 13.009 -1.618 1.00 82.44 154 HIS A O 1
ATOM 1264 N N . GLN A 1 155 ? 3.179 13.549 -1.171 1.00 81.50 155 GLN A N 1
ATOM 1265 C CA . GLN A 1 155 ? 2.961 13.814 0.246 1.00 81.50 155 GLN A CA 1
ATOM 1266 C C . GLN A 1 155 ? 1.961 14.964 0.456 1.00 81.50 155 GLN A C 1
ATOM 1268 O O . GLN A 1 155 ? 1.041 14.857 1.267 1.00 81.50 155 GLN A O 1
ATOM 1273 N N . GLN A 1 156 ? 2.071 16.035 -0.336 1.00 87.81 156 GLN A N 1
ATOM 1274 C CA . GLN A 1 156 ? 1.160 17.182 -0.286 1.00 87.81 156 GLN A CA 1
ATOM 1275 C C . GLN A 1 156 ? -0.290 16.816 -0.624 1.00 87.81 156 GLN A C 1
ATOM 1277 O O . GLN A 1 156 ? -1.207 17.447 -0.100 1.00 87.81 156 GLN A O 1
ATOM 1282 N N . LEU A 1 157 ? -0.538 15.775 -1.433 1.00 89.31 157 LEU A N 1
ATOM 1283 C CA . LEU A 1 157 ? -1.907 15.320 -1.717 1.00 89.31 157 LEU A CA 1
ATOM 1284 C C . LEU A 1 157 ? -2.637 14.869 -0.449 1.00 89.31 157 LEU A C 1
ATOM 1286 O O . LEU A 1 157 ? -3.864 14.985 -0.388 1.00 89.31 157 LEU A O 1
ATOM 1290 N N . PHE A 1 158 ? -1.916 14.372 0.553 1.00 89.69 158 PHE A N 1
ATOM 1291 C CA . PHE A 1 158 ? -2.522 13.949 1.806 1.00 89.69 158 PHE A CA 1
ATOM 1292 C C . PHE A 1 158 ? -2.875 15.119 2.715 1.00 89.69 158 PHE A C 1
ATOM 1294 O O . PHE A 1 158 ? -3.649 14.916 3.636 1.00 89.69 158 PHE A O 1
ATOM 1301 N N . GLN A 1 159 ? -2.457 16.356 2.447 1.00 89.00 159 GLN A N 1
ATOM 1302 C CA . GLN A 1 159 ? -2.915 17.494 3.246 1.00 89.00 159 GLN A CA 1
ATOM 1303 C C . GLN A 1 159 ? -4.390 17.839 2.932 1.00 89.00 159 GLN A C 1
ATOM 1305 O O . GLN A 1 159 ? -4.813 17.782 1.772 1.00 89.00 159 GLN A O 1
ATOM 1310 N N . PRO A 1 160 ? -5.220 18.179 3.942 1.00 86.31 160 PRO A N 1
ATOM 1311 C CA . PRO A 1 160 ? -4.893 18.374 5.361 1.00 86.31 160 PRO A CA 1
ATOM 1312 C C . PRO A 1 160 ? -5.045 17.112 6.241 1.00 86.31 160 PRO A C 1
ATOM 1314 O O . PRO A 1 160 ? -5.129 17.233 7.459 1.00 86.31 160 PRO A O 1
ATOM 1317 N N . SER A 1 161 ? -5.157 15.910 5.668 1.00 86.69 161 SER A N 1
ATOM 1318 C CA . SER A 1 161 ? -5.156 14.675 6.468 1.00 86.69 161 SER A CA 1
ATOM 1319 C C . SER A 1 161 ? -3.800 14.463 7.154 1.00 86.69 161 SER A C 1
ATOM 1321 O O . SER A 1 161 ? -2.765 14.907 6.662 1.00 86.69 161 SER A O 1
ATOM 1323 N N . SER A 1 162 ? -3.809 13.772 8.292 1.00 86.50 162 SER A N 1
ATOM 1324 C CA . SER A 1 162 ? -2.616 13.437 9.079 1.00 86.50 162 SER A CA 1
ATOM 1325 C C . SER A 1 162 ? -1.901 12.172 8.594 1.00 86.50 162 SER A C 1
ATOM 1327 O O . SER A 1 162 ? -1.132 11.585 9.351 1.00 86.50 162 SER A O 1
ATOM 1329 N N . VAL A 1 163 ? -2.196 11.705 7.376 1.00 92.44 163 VAL A N 1
ATOM 1330 C CA . VAL A 1 163 ? -1.594 10.487 6.826 1.00 92.44 163 VAL A CA 1
ATOM 1331 C C . VAL A 1 163 ? -0.123 10.751 6.515 1.00 92.44 163 VAL A C 1
ATOM 1333 O O . VAL A 1 163 ? 0.207 11.597 5.684 1.00 92.44 163 VAL A O 1
ATOM 1336 N N . ASP A 1 164 ? 0.754 9.996 7.167 1.00 90.62 164 ASP A N 1
ATOM 1337 C CA . ASP A 1 164 ? 2.186 9.950 6.895 1.00 90.62 164 ASP A CA 1
ATOM 1338 C C . ASP A 1 164 ? 2.433 9.095 5.645 1.00 90.62 164 ASP A C 1
ATOM 1340 O O . ASP A 1 164 ? 2.355 7.862 5.689 1.00 90.62 164 ASP A O 1
ATOM 1344 N N . PHE A 1 165 ? 2.647 9.765 4.510 1.00 86.69 165 PHE A N 1
ATOM 1345 C CA . PHE A 1 165 ? 2.972 9.128 3.238 1.00 86.69 165 PHE A CA 1
ATOM 1346 C C . PHE A 1 165 ? 4.484 8.973 3.079 1.00 86.69 165 PHE A C 1
ATOM 1348 O O . PHE A 1 165 ? 5.222 9.961 3.105 1.00 86.69 165 PHE A O 1
ATOM 1355 N N . GLN A 1 166 ? 4.932 7.737 2.868 1.00 82.88 166 GLN A N 1
ATOM 1356 C CA . GLN A 1 166 ? 6.340 7.375 2.745 1.00 82.88 166 GLN A CA 1
ATOM 1357 C C . GLN A 1 166 ? 6.559 6.469 1.533 1.00 82.88 166 GLN A C 1
ATOM 1359 O O . GLN A 1 166 ? 5.760 5.578 1.249 1.00 82.88 166 GLN A O 1
ATOM 1364 N N . ILE A 1 167 ? 7.680 6.673 0.847 1.00 79.44 167 ILE A N 1
ATOM 1365 C CA . ILE A 1 167 ? 8.198 5.732 -0.143 1.00 79.44 167 ILE A CA 1
ATOM 1366 C C . ILE A 1 167 ? 9.501 5.192 0.435 1.00 79.44 167 ILE A C 1
ATOM 1368 O O . ILE A 1 167 ? 10.392 5.969 0.775 1.00 79.44 167 ILE A O 1
ATOM 1372 N N . TYR A 1 168 ? 9.584 3.878 0.595 1.00 69.75 168 TYR A N 1
ATOM 1373 C CA . TYR A 1 168 ? 10.767 3.204 1.103 1.00 69.75 168 TYR A CA 1
ATOM 1374 C C . TYR A 1 168 ? 11.385 2.354 0.002 1.00 69.75 168 TYR A C 1
ATOM 1376 O O . TYR A 1 168 ? 10.644 1.699 -0.740 1.00 69.75 168 TYR A O 1
ATOM 1384 N N . PRO A 1 169 ? 12.727 2.288 -0.065 1.00 61.91 169 PRO A N 1
ATOM 1385 C CA . PRO A 1 169 ? 13.320 1.154 -0.724 1.00 61.91 169 PRO A CA 1
ATOM 1386 C C . PRO A 1 169 ? 12.871 -0.092 0.053 1.00 61.91 169 PRO A C 1
ATOM 1388 O O . PRO A 1 169 ? 12.736 -0.041 1.285 1.00 61.91 169 PRO A O 1
ATOM 1391 N N . TYR A 1 170 ? 12.687 -1.231 -0.611 1.00 54.28 170 TYR A N 1
ATOM 1392 C CA . TYR A 1 170 ? 12.927 -2.488 0.078 1.00 54.28 170 TYR A CA 1
ATOM 1393 C C . TYR A 1 170 ? 14.265 -2.301 0.772 1.00 54.28 170 TYR A C 1
ATOM 1395 O O . TYR A 1 170 ? 15.238 -1.948 0.106 1.00 54.28 170 TYR A O 1
ATOM 1403 N N . LYS A 1 171 ? 14.331 -2.456 2.098 1.00 44.59 171 LYS A N 1
ATOM 1404 C CA . LYS A 1 171 ? 15.636 -2.710 2.694 1.00 44.59 171 LYS A CA 1
ATOM 1405 C C . LYS A 1 171 ? 16.174 -3.893 1.895 1.00 44.59 171 LYS A C 1
ATOM 1407 O O . LYS A 1 171 ? 15.666 -5.001 2.063 1.00 44.59 171 LYS A O 1
ATOM 1412 N N . LYS A 1 172 ? 17.128 -3.654 0.985 1.00 35.19 172 LYS A N 1
ATOM 1413 C CA . LYS A 1 172 ? 18.043 -4.715 0.597 1.00 35.19 172 LYS A CA 1
ATOM 1414 C C . LYS A 1 172 ? 18.535 -5.221 1.948 1.00 35.19 172 LYS A C 1
ATOM 1416 O O . LYS A 1 172 ? 18.908 -4.379 2.769 1.00 35.19 172 LYS A O 1
ATOM 1421 N N . PRO A 1 173 ? 18.400 -6.517 2.260 1.00 32.56 173 PRO A N 1
ATOM 1422 C CA . PRO A 1 173 ? 19.155 -7.053 3.373 1.00 32.56 173 PRO A CA 1
ATOM 1423 C C . PRO A 1 173 ? 20.575 -6.534 3.172 1.00 32.56 173 PRO A C 1
ATOM 1425 O O . PRO A 1 173 ? 21.107 -6.667 2.064 1.00 32.56 173 PRO A O 1
ATOM 1428 N N . ASP A 1 174 ? 21.110 -5.839 4.171 1.00 36.44 174 ASP A N 1
ATOM 1429 C CA . ASP A 1 174 ? 22.536 -5.585 4.208 1.00 36.44 174 ASP A CA 1
ATOM 1430 C C . ASP A 1 174 ? 23.139 -6.994 4.244 1.00 36.44 174 ASP A C 1
ATOM 1432 O O . ASP A 1 174 ? 23.091 -7.681 5.257 1.00 36.44 174 ASP A O 1
ATOM 1436 N N . PHE A 1 175 ? 23.576 -7.493 3.089 1.00 41.06 175 PHE A N 1
ATOM 1437 C CA . PHE A 1 175 ? 24.446 -8.665 3.006 1.00 41.06 175 PHE A CA 1
ATOM 1438 C C . PHE A 1 175 ? 25.899 -8.249 3.281 1.00 41.06 175 PHE A C 1
ATOM 1440 O O . PHE A 1 175 ? 26.821 -8.939 2.871 1.00 41.06 175 PHE A O 1
ATOM 1447 N N . ASP A 1 176 ? 26.076 -7.128 3.981 1.00 42.09 176 ASP A N 1
ATOM 1448 C CA . ASP A 1 176 ? 27.308 -6.715 4.620 1.00 42.09 176 ASP A CA 1
ATOM 1449 C C . ASP A 1 176 ? 27.031 -6.717 6.129 1.00 42.09 176 ASP A C 1
ATOM 1451 O O . ASP A 1 176 ? 26.114 -6.038 6.584 1.00 42.09 176 ASP A O 1
ATOM 1455 N N . SER A 1 177 ? 27.847 -7.471 6.865 1.00 42.81 177 SER A N 1
ATOM 1456 C CA . SER A 1 177 ? 27.866 -7.711 8.318 1.00 42.81 177 SER A CA 1
ATOM 1457 C C . SER A 1 177 ? 26.997 -8.863 8.843 1.00 42.81 177 SER A C 1
ATOM 1459 O O . SER A 1 177 ? 25.774 -8.754 8.926 1.00 42.81 177 SER A O 1
ATOM 1461 N N . ASP A 1 178 ? 27.704 -9.919 9.268 1.00 36.41 178 ASP A N 1
ATOM 1462 C CA . ASP A 1 178 ? 27.326 -10.956 10.246 1.00 36.41 178 ASP A CA 1
ATOM 1463 C C . ASP A 1 178 ? 27.129 -12.387 9.708 1.00 36.41 178 ASP A C 1
ATOM 1465 O O . ASP A 1 178 ? 26.310 -13.157 10.214 1.00 36.41 178 ASP A O 1
ATOM 1469 N N . LEU A 1 179 ? 27.958 -12.792 8.743 1.00 35.72 179 LEU A N 1
ATOM 1470 C CA . LEU A 1 179 ? 28.485 -14.161 8.732 1.00 35.72 179 LEU A CA 1
ATOM 1471 C C . LEU A 1 179 ? 30.007 -14.083 8.880 1.00 35.72 179 LEU A C 1
ATOM 1473 O O . LEU A 1 179 ? 30.733 -14.116 7.890 1.00 35.72 179 LEU A O 1
ATOM 1477 N N . ASP A 1 180 ? 30.451 -13.914 10.124 1.00 35.84 180 ASP A N 1
ATOM 1478 C CA . ASP A 1 180 ? 31.836 -14.158 10.520 1.00 35.84 180 ASP A CA 1
ATOM 1479 C C . ASP A 1 180 ? 32.175 -15.650 10.351 1.00 35.84 180 ASP A C 1
ATOM 1481 O O . ASP A 1 180 ? 31.395 -16.532 10.727 1.00 35.84 180 ASP A O 1
ATOM 1485 N N . ASP A 1 181 ? 33.378 -15.848 9.813 1.00 41.34 181 ASP A N 1
ATOM 1486 C CA . ASP A 1 181 ? 34.362 -16.878 10.146 1.00 41.34 181 ASP A CA 1
ATOM 1487 C C . ASP A 1 181 ? 34.059 -18.338 9.781 1.00 41.34 181 ASP A C 1
ATOM 1489 O O . ASP A 1 181 ? 33.501 -19.118 10.549 1.00 41.34 181 ASP A O 1
ATOM 1493 N N . ASP A 1 182 ? 34.487 -18.718 8.572 1.00 39.91 182 ASP A N 1
ATOM 1494 C CA . ASP A 1 182 ? 35.613 -19.655 8.394 1.00 39.91 182 ASP A CA 1
ATOM 1495 C C . ASP A 1 182 ? 35.736 -20.024 6.908 1.00 39.91 182 ASP A C 1
ATOM 1497 O O . ASP A 1 182 ? 35.254 -21.066 6.466 1.00 39.91 182 ASP A O 1
ATOM 1501 N N . PHE A 1 183 ? 36.381 -19.178 6.106 1.00 36.66 183 PHE A N 1
ATOM 1502 C CA . PHE A 1 183 ? 37.097 -19.668 4.927 1.00 36.66 183 PHE A CA 1
ATOM 1503 C C . PHE A 1 183 ? 38.208 -18.678 4.589 1.00 36.66 183 PHE A C 1
ATOM 1505 O O . PHE A 1 183 ? 38.000 -17.694 3.879 1.00 36.66 183 PHE A O 1
ATOM 1512 N N . ASP A 1 184 ? 39.385 -18.952 5.151 1.00 46.75 184 ASP A N 1
ATOM 1513 C CA . ASP A 1 184 ? 40.657 -18.426 4.669 1.00 46.75 184 ASP A CA 1
ATOM 1514 C C . ASP A 1 184 ? 40.718 -18.623 3.147 1.00 46.75 184 ASP A C 1
ATOM 1516 O O . ASP A 1 184 ? 40.715 -19.744 2.629 1.00 46.75 184 ASP A O 1
ATOM 1520 N N . ALA A 1 185 ? 40.703 -17.509 2.426 1.00 39.03 185 ALA A N 1
ATOM 1521 C CA . ALA A 1 185 ? 41.007 -17.453 1.007 1.00 39.03 185 ALA A CA 1
ATOM 1522 C C . ALA A 1 185 ? 41.864 -16.214 0.740 1.00 39.03 185 ALA A C 1
ATOM 1524 O O . ALA A 1 185 ? 41.568 -15.362 -0.096 1.00 39.03 185 ALA A O 1
ATOM 1525 N N . ASP A 1 186 ? 42.969 -16.133 1.467 1.00 47.03 186 ASP A N 1
ATOM 1526 C CA . ASP A 1 186 ? 44.246 -15.681 0.941 1.00 47.03 186 ASP A CA 1
ATOM 1527 C C . ASP A 1 186 ? 44.614 -16.530 -0.286 1.00 47.03 186 ASP A C 1
ATOM 1529 O O . ASP A 1 186 ? 45.358 -17.506 -0.249 1.00 47.03 186 ASP A O 1
ATOM 1533 N N . GLY A 1 187 ? 44.033 -16.138 -1.413 1.00 34.88 187 GLY A N 1
ATOM 1534 C CA . GLY A 1 187 ? 44.384 -16.620 -2.732 1.00 34.88 187 GLY A CA 1
ATOM 1535 C C . GLY A 1 187 ? 44.064 -15.531 -3.735 1.00 34.88 187 GLY A C 1
ATOM 1536 O O . GLY A 1 187 ? 42.915 -15.389 -4.147 1.00 34.88 187 GLY A O 1
ATOM 1537 N N . GLU A 1 188 ? 45.082 -14.764 -4.126 1.00 45.84 188 GLU A N 1
ATOM 1538 C CA . GLU A 1 188 ? 45.112 -14.102 -5.430 1.00 45.84 188 GLU A CA 1
ATOM 1539 C C . GLU A 1 188 ? 44.808 -15.166 -6.491 1.00 45.84 188 GLU A C 1
ATOM 1541 O O . GLU A 1 188 ? 45.687 -15.916 -6.908 1.00 45.84 188 GLU A O 1
ATOM 1546 N N . TYR A 1 189 ? 43.537 -15.299 -6.868 1.00 43.91 189 TYR A N 1
ATOM 1547 C CA . TYR A 1 189 ? 43.146 -16.163 -7.966 1.00 43.91 189 TYR A CA 1
ATOM 1548 C C . TYR A 1 189 ? 43.143 -15.309 -9.226 1.00 43.91 189 TYR A C 1
ATOM 1550 O O . TYR A 1 189 ? 42.174 -14.609 -9.528 1.00 43.91 189 TYR A O 1
ATOM 1558 N N . ASP A 1 190 ? 44.290 -15.328 -9.899 1.00 44.66 190 ASP A N 1
ATOM 1559 C CA . ASP A 1 190 ? 44.484 -14.755 -11.221 1.00 44.66 190 ASP A CA 1
ATOM 1560 C C . ASP A 1 190 ? 43.451 -15.371 -12.179 1.00 44.66 190 ASP A C 1
ATOM 1562 O O . ASP A 1 190 ? 43.305 -16.592 -12.289 1.00 44.66 190 ASP A O 1
ATOM 1566 N N . GLY A 1 191 ? 42.629 -14.515 -12.778 1.00 46.06 191 GLY A N 1
ATOM 1567 C CA . GLY A 1 191 ? 41.344 -14.868 -13.384 1.00 46.06 191 GLY A CA 1
ATOM 1568 C C . GLY A 1 191 ? 41.422 -15.556 -14.747 1.00 46.06 191 GLY A C 1
ATOM 1569 O O . GLY A 1 191 ? 40.410 -15.572 -15.448 1.00 46.06 191 GLY A O 1
ATOM 1570 N N . GLU A 1 192 ? 42.574 -16.107 -15.133 1.00 51.06 192 GLU A N 1
ATOM 1571 C CA . GLU A 1 192 ? 42.847 -16.517 -16.519 1.00 51.06 192 GLU A CA 1
ATOM 1572 C C . GLU A 1 192 ? 42.995 -18.041 -16.734 1.00 51.06 192 GLU A C 1
ATOM 1574 O O . GLU A 1 192 ? 42.732 -18.516 -17.833 1.00 51.06 192 GLU A O 1
ATOM 1579 N N . ASP A 1 193 ? 43.252 -18.851 -15.700 1.00 53.97 193 ASP A N 1
ATOM 1580 C CA . ASP A 1 193 ? 43.579 -20.288 -15.880 1.00 53.97 193 ASP A CA 1
ATOM 1581 C C . ASP A 1 193 ? 42.371 -21.242 -16.033 1.00 53.97 193 ASP A C 1
ATOM 1583 O O . ASP A 1 193 ? 42.526 -22.451 -16.220 1.00 53.97 193 ASP A O 1
ATOM 1587 N N . TRP A 1 194 ? 41.134 -20.753 -15.913 1.00 56.53 194 TRP A N 1
ATOM 1588 C CA . TRP A 1 194 ? 39.945 -21.622 -15.963 1.00 56.53 194 TRP A CA 1
ATOM 1589 C C . TRP A 1 194 ? 39.414 -21.853 -17.384 1.00 56.53 194 TRP A C 1
ATOM 1591 O O . TRP A 1 194 ? 38.671 -22.814 -17.596 1.00 56.53 194 TRP A O 1
ATOM 1601 N N . TYR A 1 195 ? 39.803 -21.023 -18.357 1.00 56.09 195 TYR A N 1
ATOM 1602 C CA . TYR A 1 195 ? 39.467 -21.249 -19.765 1.00 56.09 195 TYR A CA 1
ATOM 1603 C C . TYR A 1 195 ? 40.230 -22.452 -20.324 1.00 56.09 195 TYR A C 1
ATOM 1605 O O . TYR A 1 195 ? 39.605 -23.306 -20.942 1.00 56.09 195 TYR A O 1
ATOM 1613 N N . ASP A 1 196 ? 41.516 -22.601 -19.995 1.00 58.50 196 ASP A N 1
ATOM 1614 C CA . ASP A 1 196 ? 42.354 -23.726 -20.436 1.00 58.50 196 ASP A CA 1
ATOM 1615 C C . ASP A 1 196 ? 41.854 -25.087 -19.925 1.00 58.50 196 ASP A C 1
ATOM 1617 O O . ASP A 1 196 ? 42.000 -26.114 -20.593 1.00 58.50 196 ASP A O 1
ATOM 1621 N N . GLU A 1 197 ? 41.248 -25.122 -18.734 1.00 58.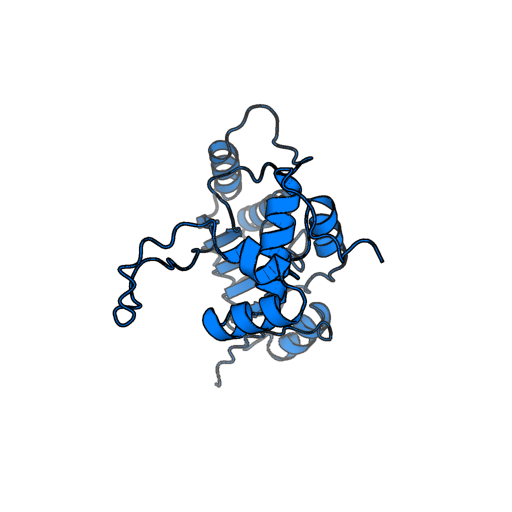19 197 GLU A N 1
ATOM 1622 C CA . GLU A 1 197 ? 40.592 -26.323 -18.208 1.00 58.19 197 GLU A CA 1
ATOM 1623 C C . GLU A 1 197 ? 39.289 -26.613 -18.947 1.00 58.19 197 GLU A C 1
ATOM 1625 O O . GLU A 1 197 ? 39.023 -27.765 -19.283 1.00 58.19 197 GLU A O 1
ATOM 1630 N N . ILE A 1 198 ? 38.473 -25.590 -19.210 1.00 59.47 198 ILE A N 1
ATOM 1631 C CA . ILE A 1 198 ? 37.208 -25.775 -19.920 1.00 59.47 198 ILE A CA 1
ATOM 1632 C C . ILE A 1 198 ? 37.467 -26.134 -21.383 1.00 59.47 198 ILE A C 1
ATOM 1634 O O . ILE A 1 198 ? 36.730 -26.982 -21.865 1.00 59.47 198 ILE A O 1
ATOM 1638 N N . GLU A 1 199 ? 38.528 -25.609 -22.020 1.00 59.94 199 GLU A N 1
ATOM 1639 C CA . GLU A 1 199 ? 39.026 -25.874 -23.390 1.00 59.94 199 GLU A CA 1
ATOM 1640 C C . GLU A 1 199 ? 39.584 -27.297 -23.623 1.00 59.94 199 GLU A C 1
ATOM 1642 O O . GLU A 1 199 ? 39.780 -27.71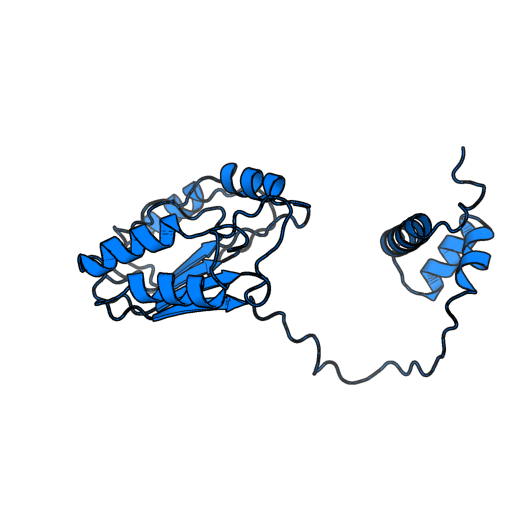2 -24.766 1.00 59.94 199 GLU A O 1
ATOM 1647 N N . GLN A 1 200 ? 39.669 -28.127 -22.581 1.00 66.00 200 GLN A N 1
ATOM 1648 C CA . GLN A 1 200 ? 39.990 -29.559 -22.703 1.00 66.00 200 GLN A CA 1
ATOM 1649 C C . GLN A 1 200 ? 38.771 -30.471 -22.922 1.00 66.00 200 GLN A C 1
ATOM 1651 O O . GLN A 1 200 ? 38.916 -31.687 -23.063 1.00 66.00 200 GLN A O 1
ATOM 1656 N N . GLY A 1 201 ? 37.565 -29.909 -22.950 1.00 59.00 201 GLY A N 1
ATOM 1657 C CA . GLY A 1 201 ? 36.331 -30.602 -23.305 1.00 59.00 201 GLY A CA 1
ATOM 1658 C C . GLY A 1 201 ? 35.410 -30.827 -22.109 1.00 59.00 201 GLY A C 1
ATOM 1659 O O . GLY A 1 201 ? 35.640 -30.307 -21.013 1.00 59.00 201 GLY A O 1
ATOM 1660 N N . PRO A 1 202 ? 34.357 -31.644 -22.282 1.00 55.41 202 PRO A N 1
ATOM 1661 C CA . PRO A 1 202 ? 33.352 -31.895 -21.247 1.00 55.41 202 PRO A CA 1
ATOM 1662 C C . PRO A 1 202 ? 33.944 -32.393 -19.918 1.00 55.41 202 PRO A C 1
ATOM 1664 O O . PRO A 1 202 ? 33.423 -32.090 -18.846 1.00 55.41 202 PRO A O 1
ATOM 1667 N N . GLU A 1 203 ? 35.059 -33.125 -19.967 1.00 64.00 203 GLU A N 1
ATOM 1668 C CA . GLU A 1 203 ? 35.760 -33.629 -18.780 1.00 64.00 203 GLU A CA 1
ATOM 1669 C C . GLU A 1 203 ? 36.509 -32.536 -18.003 1.00 64.00 203 GL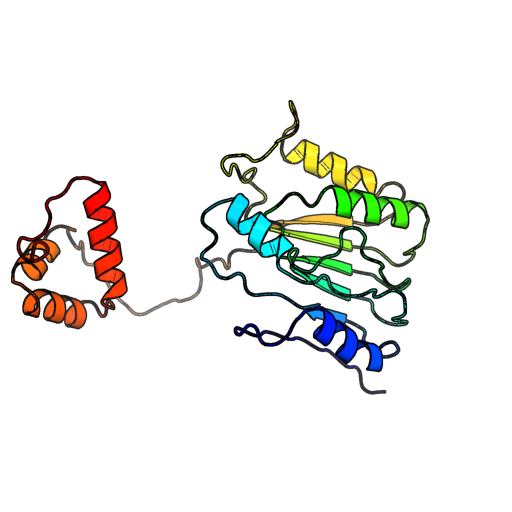U A C 1
ATOM 1671 O O . GLU A 1 203 ? 36.673 -32.636 -16.784 1.00 64.00 203 GLU A O 1
ATOM 1676 N N . GLY A 1 204 ? 36.956 -31.487 -18.692 1.00 65.94 204 GLY A N 1
ATOM 1677 C CA . GLY A 1 204 ? 37.571 -30.311 -18.086 1.00 65.94 204 GLY A CA 1
ATOM 1678 C C . GLY A 1 204 ? 36.553 -29.469 -17.318 1.00 65.94 204 GLY A C 1
ATOM 1679 O O . GLY A 1 204 ? 36.763 -29.139 -16.150 1.00 65.94 204 GLY A O 1
ATOM 1680 N N . LEU A 1 205 ? 35.373 -29.270 -17.915 1.00 60.66 205 LEU A N 1
ATOM 1681 C CA . LEU A 1 205 ? 34.231 -28.616 -17.273 1.00 60.66 205 LEU A CA 1
ATOM 1682 C C . LEU A 1 205 ? 33.785 -29.348 -15.995 1.00 60.66 205 LEU A C 1
ATOM 1684 O O . LEU A 1 205 ? 33.554 -28.716 -14.964 1.00 60.66 205 LEU A O 1
ATOM 1688 N N . ILE A 1 206 ? 33.708 -30.682 -16.031 1.00 68.25 206 ILE A N 1
ATOM 1689 C CA . ILE A 1 206 ? 33.336 -31.493 -14.860 1.00 68.25 206 ILE A CA 1
ATOM 1690 C C . ILE A 1 206 ? 34.372 -31.353 -13.737 1.00 68.25 206 ILE A C 1
ATOM 1692 O O . ILE A 1 206 ? 33.993 -31.212 -12.572 1.00 68.25 206 ILE A O 1
ATOM 1696 N N . ARG A 1 207 ? 35.670 -31.346 -14.065 1.00 70.06 207 ARG A N 1
ATOM 1697 C CA . ARG A 1 207 ? 36.744 -31.128 -13.081 1.00 70.06 207 ARG A CA 1
ATOM 1698 C C . ARG A 1 207 ? 36.652 -29.752 -12.436 1.00 70.06 207 ARG A C 1
ATOM 1700 O O . ARG A 1 207 ? 36.748 -29.648 -11.214 1.00 70.06 207 ARG A O 1
ATOM 1707 N N . HIS A 1 208 ? 36.399 -28.723 -13.237 1.00 64.81 208 HIS A N 1
ATOM 1708 C CA . HIS A 1 208 ? 36.221 -27.367 -12.739 1.00 64.81 208 HIS A CA 1
ATOM 1709 C C . HIS A 1 208 ? 35.027 -27.279 -11.775 1.00 64.81 208 HIS A C 1
ATOM 1711 O O . HIS A 1 208 ? 35.171 -26.765 -10.668 1.00 64.81 208 HIS A O 1
ATOM 1717 N N . MET A 1 209 ? 33.882 -27.873 -12.132 1.00 67.31 209 MET A N 1
ATOM 1718 C CA . MET A 1 209 ? 32.689 -27.934 -11.272 1.00 67.31 209 MET A CA 1
ATOM 1719 C C . MET A 1 209 ? 32.947 -28.651 -9.942 1.00 67.31 209 MET A C 1
ATOM 1721 O O . MET A 1 209 ? 32.449 -28.225 -8.901 1.00 67.31 209 MET A O 1
ATOM 1725 N N . GLN A 1 210 ? 33.720 -29.739 -9.964 1.00 70.00 210 GLN A N 1
ATOM 1726 C CA . GLN A 1 210 ? 34.083 -30.483 -8.755 1.00 70.00 210 GLN A CA 1
ATOM 1727 C C . GLN A 1 210 ? 35.046 -29.699 -7.857 1.00 70.00 210 GLN A C 1
ATOM 1729 O O . GLN A 1 210 ? 34.952 -29.807 -6.638 1.00 70.00 210 GLN A O 1
ATOM 1734 N N . ARG A 1 211 ? 35.944 -28.899 -8.446 1.00 66.75 211 ARG A N 1
ATOM 1735 C CA . ARG A 1 211 ? 36.918 -28.081 -7.713 1.00 66.75 211 ARG A CA 1
ATOM 1736 C C . ARG A 1 211 ? 36.296 -26.829 -7.098 1.00 66.75 211 ARG A C 1
ATOM 1738 O O . ARG A 1 211 ? 36.621 -26.492 -5.967 1.00 66.75 211 ARG A O 1
ATOM 1745 N N . THR A 1 212 ? 35.420 -26.142 -7.827 1.00 62.97 212 THR A N 1
ATOM 1746 C CA . THR A 1 212 ? 34.862 -24.846 -7.399 1.00 62.97 212 THR A CA 1
ATOM 1747 C C . THR A 1 212 ? 33.494 -24.962 -6.735 1.00 62.97 212 THR A C 1
ATOM 1749 O O . THR A 1 212 ? 32.989 -23.984 -6.189 1.00 62.97 212 THR A O 1
ATOM 1752 N N . GLY A 1 213 ? 32.850 -26.132 -6.810 1.00 59.56 213 GLY A N 1
ATOM 1753 C CA . GLY A 1 213 ? 31.470 -26.322 -6.359 1.00 59.56 213 GLY A CA 1
ATOM 1754 C C . GLY A 1 213 ? 30.443 -25.542 -7.191 1.00 59.56 213 GLY A C 1
ATOM 1755 O O . GLY A 1 213 ? 29.259 -25.516 -6.845 1.00 59.56 213 GLY A O 1
ATOM 1756 N N . MET A 1 214 ? 30.864 -24.899 -8.287 1.00 59.47 214 MET A N 1
ATOM 1757 C CA . MET A 1 214 ? 29.980 -24.109 -9.133 1.00 59.47 214 MET A CA 1
ATOM 1758 C C . MET A 1 214 ? 29.089 -25.017 -9.978 1.00 59.47 214 MET A C 1
ATOM 1760 O O . MET A 1 214 ? 29.548 -25.881 -10.724 1.00 59.47 214 MET A O 1
ATOM 1764 N N . GLY A 1 215 ? 27.779 -24.787 -9.887 1.00 55.88 215 GLY A N 1
ATOM 1765 C CA . GLY A 1 215 ? 26.806 -25.469 -10.730 1.00 55.88 215 GLY A CA 1
ATOM 1766 C C . GLY A 1 215 ? 26.975 -25.105 -12.214 1.00 55.88 215 GLY A C 1
ATOM 1767 O O . GLY A 1 215 ? 27.422 -23.999 -12.538 1.00 55.88 215 GLY A O 1
ATOM 1768 N N . PRO A 1 216 ? 26.528 -25.975 -13.135 1.00 51.56 216 PRO A N 1
ATOM 1769 C CA . PRO A 1 216 ? 26.783 -25.823 -14.571 1.00 51.56 216 PRO A CA 1
ATOM 1770 C C . PRO A 1 216 ? 26.179 -24.525 -15.131 1.00 51.56 216 PRO A C 1
ATOM 1772 O O . PRO A 1 216 ? 26.744 -23.878 -16.005 1.00 51.56 216 PRO A O 1
ATOM 1775 N N . MET A 1 217 ? 25.069 -24.067 -14.548 1.00 49.09 217 MET A N 1
ATOM 1776 C CA . MET A 1 217 ? 24.415 -22.809 -14.916 1.00 49.09 217 MET A CA 1
ATOM 1777 C C . MET A 1 217 ? 25.214 -21.558 -14.539 1.00 49.09 217 MET A C 1
ATOM 1779 O O . MET A 1 217 ? 25.049 -20.518 -15.177 1.00 49.09 217 MET A O 1
ATOM 1783 N N . HIS A 1 218 ? 26.053 -21.630 -13.503 1.00 53.84 218 HIS A N 1
ATOM 1784 C CA . HIS A 1 218 ? 26.907 -20.511 -13.111 1.00 53.84 218 HIS A CA 1
ATOM 1785 C C . HIS A 1 218 ? 28.055 -20.349 -14.112 1.00 53.84 218 HIS A C 1
ATOM 1787 O O . HIS A 1 218 ? 28.325 -19.237 -14.560 1.00 53.84 218 HIS A O 1
ATOM 1793 N N . ILE A 1 219 ? 28.625 -21.473 -14.556 1.00 55.72 219 ILE A N 1
ATOM 1794 C CA . ILE A 1 219 ? 29.689 -21.511 -15.562 1.00 55.72 219 ILE A CA 1
ATOM 1795 C C . ILE A 1 219 ? 29.160 -21.042 -16.922 1.00 55.72 219 ILE A C 1
ATOM 1797 O O . ILE A 1 219 ? 29.724 -20.125 -17.511 1.00 55.72 219 ILE A O 1
ATOM 1801 N N . ILE A 1 220 ? 27.996 -21.537 -17.359 1.00 56.31 220 ILE A N 1
ATOM 1802 C CA . ILE A 1 220 ? 27.347 -21.096 -18.608 1.00 56.31 220 ILE A CA 1
ATOM 1803 C C . ILE A 1 220 ? 27.039 -19.586 -18.586 1.00 56.31 220 ILE A C 1
ATOM 1805 O O . ILE A 1 220 ? 27.150 -18.906 -19.607 1.00 56.31 220 ILE A O 1
ATOM 1809 N N . ARG A 1 221 ? 26.663 -19.014 -17.434 1.00 56.28 221 ARG A N 1
ATOM 1810 C CA . ARG A 1 221 ? 26.448 -17.559 -17.308 1.00 56.28 221 ARG A CA 1
ATOM 1811 C C . ARG A 1 221 ? 27.743 -16.757 -17.352 1.00 56.28 221 ARG A C 1
ATOM 1813 O O . ARG A 1 221 ? 27.725 -15.641 -17.865 1.00 56.28 221 ARG A O 1
ATOM 1820 N N . SER A 1 222 ? 28.835 -17.278 -16.805 1.00 54.41 222 SER A N 1
ATOM 1821 C CA . SER A 1 222 ? 30.145 -16.628 -16.888 1.00 54.41 222 SER A CA 1
ATOM 1822 C C . SER A 1 222 ? 30.708 -16.692 -18.310 1.00 54.41 222 SER A C 1
ATOM 1824 O O . SER A 1 222 ? 31.100 -15.656 -18.836 1.00 54.41 222 SER A O 1
ATOM 1826 N N . MET A 1 223 ? 30.580 -17.831 -18.999 1.00 54.59 223 MET A N 1
ATOM 1827 C CA . MET A 1 223 ? 30.937 -17.968 -20.420 1.00 54.59 223 MET A CA 1
ATOM 1828 C C . MET A 1 223 ? 30.127 -17.023 -21.322 1.00 54.59 223 MET A C 1
ATOM 1830 O O . MET A 1 223 ? 30.670 -16.386 -22.218 1.00 54.59 223 MET A O 1
ATOM 1834 N N . ASN A 1 224 ? 28.824 -16.862 -21.065 1.00 56.09 224 ASN A N 1
ATOM 1835 C CA . ASN A 1 224 ? 27.986 -15.940 -21.841 1.00 56.09 224 ASN A CA 1
ATOM 1836 C C . ASN A 1 224 ? 28.262 -14.455 -21.552 1.00 56.09 224 ASN A C 1
ATOM 1838 O O . ASN A 1 224 ? 27.993 -13.613 -22.408 1.00 56.09 224 ASN A O 1
ATOM 1842 N N . ARG A 1 225 ? 28.787 -14.119 -20.366 1.00 55.78 225 ARG A N 1
ATOM 1843 C CA . ARG A 1 225 ? 29.247 -12.756 -20.059 1.00 55.78 225 ARG A CA 1
ATOM 1844 C C . ARG A 1 225 ? 30.533 -12.425 -20.807 1.00 55.78 225 ARG A C 1
ATOM 1846 O O . ARG A 1 225 ? 30.618 -11.330 -21.348 1.00 55.78 225 ARG A O 1
ATOM 1853 N N . HIS A 1 226 ? 31.446 -13.385 -20.916 1.00 51.28 226 HIS A N 1
ATOM 1854 C CA . HIS A 1 226 ? 32.656 -13.232 -21.718 1.00 51.28 226 HIS A CA 1
ATOM 1855 C C . HIS A 1 226 ? 32.362 -13.231 -23.229 1.00 51.28 226 HIS A C 1
ATOM 1857 O O . HIS A 1 226 ? 32.827 -12.363 -23.949 1.00 51.28 226 HIS A O 1
ATOM 1863 N N . ARG A 1 227 ? 31.399 -14.014 -23.732 1.00 54.00 227 ARG A N 1
ATOM 1864 C CA . ARG A 1 227 ? 30.908 -13.860 -25.126 1.00 54.00 227 ARG A CA 1
ATOM 1865 C C . ARG A 1 227 ? 30.484 -12.434 -25.505 1.00 54.00 227 ARG A C 1
ATOM 1867 O O . ARG A 1 227 ? 30.582 -12.059 -26.670 1.00 54.00 227 ARG A O 1
ATOM 1874 N N . ALA A 1 228 ? 29.978 -11.654 -24.549 1.00 53.09 228 ALA A N 1
ATOM 1875 C CA . ALA A 1 228 ? 29.576 -10.271 -24.787 1.00 53.09 228 ALA A CA 1
ATOM 1876 C C . ALA A 1 228 ? 30.769 -9.294 -24.858 1.00 53.09 228 ALA A C 1
ATOM 1878 O O . ALA A 1 228 ? 30.593 -8.182 -25.356 1.00 53.09 228 ALA A O 1
ATOM 1879 N N . ASP A 1 229 ? 31.957 -9.701 -24.394 1.00 51.38 229 ASP A N 1
ATOM 1880 C CA . ASP A 1 229 ? 33.203 -8.923 -24.449 1.00 51.38 229 ASP A CA 1
ATOM 1881 C C . ASP A 1 229 ? 34.068 -9.208 -25.694 1.00 51.38 229 ASP A C 1
ATOM 1883 O O . ASP A 1 229 ? 35.010 -8.465 -25.965 1.00 51.38 229 ASP A O 1
ATOM 1887 N N . GLY A 1 230 ? 33.692 -10.203 -26.509 1.00 51.78 230 GLY A N 1
ATOM 1888 C CA . GLY A 1 230 ? 34.350 -10.526 -27.779 1.00 51.78 230 GLY A CA 1
ATOM 1889 C C . GLY A 1 230 ? 35.443 -11.594 -27.691 1.00 51.78 230 GLY A C 1
ATOM 1890 O O . GLY A 1 230 ? 36.149 -11.811 -28.677 1.00 51.78 230 GLY A O 1
ATOM 1891 N N . SER A 1 231 ? 35.581 -12.274 -26.553 1.00 55.94 231 SER A N 1
ATOM 1892 C CA . SER A 1 231 ? 36.435 -13.459 -26.404 1.00 55.94 231 SER A CA 1
ATOM 1893 C C . SER A 1 231 ? 35.906 -14.678 -27.190 1.00 55.94 231 SER A C 1
ATOM 1895 O O . SER A 1 231 ? 34.706 -14.823 -27.444 1.00 55.94 231 SER A O 1
ATOM 1897 N N . ALA A 1 232 ? 36.832 -15.525 -27.658 1.00 53.62 232 ALA A N 1
ATOM 1898 C CA . ALA A 1 232 ? 36.563 -16.604 -28.611 1.00 53.62 232 ALA A CA 1
ATOM 1899 C C . ALA A 1 232 ? 35.716 -17.750 -28.020 1.00 53.62 232 ALA A C 1
ATOM 1901 O O . ALA A 1 232 ? 35.759 -18.043 -26.826 1.00 53.62 232 ALA A O 1
ATOM 1902 N N . ILE A 1 233 ? 34.932 -18.398 -28.886 1.00 54.25 233 ILE A N 1
ATOM 1903 C CA . ILE A 1 233 ? 34.061 -19.531 -28.545 1.00 54.25 233 ILE A CA 1
ATOM 1904 C C . ILE A 1 233 ? 34.902 -20.821 -28.530 1.00 54.25 233 ILE A C 1
ATOM 1906 O O . ILE A 1 233 ? 35.639 -21.044 -29.494 1.00 54.25 233 ILE A O 1
ATOM 1910 N N . PRO A 1 234 ? 34.772 -21.697 -27.513 1.00 49.84 234 PRO A N 1
ATOM 1911 C CA . PRO A 1 234 ? 35.429 -22.998 -27.528 1.00 49.84 234 PRO A CA 1
ATOM 1912 C C . PRO A 1 234 ? 34.951 -23.857 -28.716 1.00 49.84 234 PRO A C 1
ATOM 1914 O O . PRO A 1 234 ? 33.748 -23.916 -28.987 1.00 49.84 234 PRO A O 1
ATOM 1917 N N . PRO A 1 235 ? 35.858 -24.563 -29.411 1.00 43.09 235 PRO A N 1
ATOM 1918 C CA . PRO A 1 235 ? 35.626 -25.117 -30.751 1.00 43.09 235 PRO A CA 1
ATOM 1919 C C . PRO A 1 235 ? 34.589 -26.252 -30.873 1.00 43.09 235 PRO A C 1
ATOM 1921 O O . PRO A 1 235 ? 34.323 -26.697 -31.982 1.00 43.09 235 PRO A O 1
ATOM 1924 N N . TRP A 1 236 ? 33.983 -26.733 -29.785 1.00 48.53 236 TRP A N 1
ATOM 1925 C CA . TRP A 1 236 ? 32.973 -27.811 -29.812 1.00 48.53 236 TRP A CA 1
ATOM 1926 C C . TRP A 1 236 ? 31.521 -27.333 -29.684 1.00 48.53 236 TRP A C 1
ATOM 1928 O O . TRP A 1 236 ? 30.625 -28.163 -29.572 1.00 48.53 236 TRP A O 1
ATOM 1938 N N . GLU A 1 237 ? 31.261 -26.023 -29.637 1.00 45.84 237 GLU A N 1
ATOM 1939 C CA . GLU A 1 237 ? 29.885 -25.491 -29.651 1.00 45.84 237 GLU A CA 1
ATOM 1940 C C . GLU A 1 237 ? 29.315 -25.282 -31.072 1.00 45.84 237 GLU A C 1
ATOM 1942 O O . GLU A 1 237 ? 28.177 -24.837 -31.200 1.00 45.84 237 GLU A O 1
ATOM 1947 N N . GLU A 1 238 ? 30.067 -25.598 -32.135 1.00 44.28 238 GLU A N 1
ATOM 1948 C CA . GLU A 1 238 ? 29.614 -25.450 -33.533 1.00 44.28 238 GLU A CA 1
ATOM 1949 C C . GLU A 1 238 ? 29.046 -26.734 -34.185 1.00 44.28 238 GLU A C 1
ATOM 1951 O O . GLU A 1 238 ? 28.790 -26.727 -35.390 1.00 44.28 238 GLU A O 1
ATOM 1956 N N . GLU A 1 239 ? 28.787 -27.810 -33.427 1.00 34.59 239 GLU A N 1
ATOM 1957 C CA . GLU A 1 239 ? 28.110 -29.031 -33.930 1.00 34.59 239 GLU A CA 1
ATOM 1958 C C . GLU A 1 239 ? 26.644 -29.168 -33.487 1.00 34.59 239 GLU A C 1
ATOM 1960 O O . GLU A 1 239 ? 26.349 -29.027 -32.277 1.00 34.59 239 GLU A O 1
#